Protein AF-A0A0B1S7H7-F1 (afdb_monomer_lite)

Structure (mmCIF, N/CA/C/O backbone):
data_AF-A0A0B1S7H7-F1
#
_entry.id   AF-A0A0B1S7H7-F1
#
loop_
_atom_site.group_PDB
_atom_site.id
_atom_site.type_symbol
_atom_site.label_atom_id
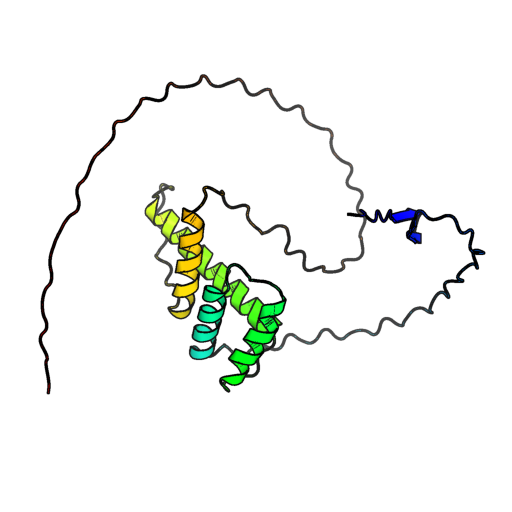_atom_site.label_alt_id
_atom_site.label_comp_id
_atom_site.label_asym_id
_atom_site.label_entity_id
_atom_site.label_seq_id
_atom_site.pdbx_PDB_ins_code
_atom_site.Cartn_x
_atom_site.Cartn_y
_atom_site.Cartn_z
_atom_site.occupancy
_atom_site.B_iso_or_equiv
_atom_site.auth_seq_id
_atom_site.auth_comp_id
_atom_site.auth_asym_id
_atom_site.auth_atom_id
_atom_site.pdbx_PDB_model_num
ATOM 1 N N . MET A 1 1 ? -31.124 20.652 -15.172 1.00 44.81 1 MET A N 1
ATOM 2 C CA . MET A 1 1 ? -29.725 20.680 -14.704 1.00 44.81 1 MET A CA 1
ATOM 3 C C . MET A 1 1 ? -29.430 22.151 -14.511 1.00 44.81 1 MET A C 1
ATOM 5 O O . MET A 1 1 ? -29.413 22.856 -15.506 1.00 44.81 1 MET A O 1
ATOM 9 N N . ILE A 1 2 ? -29.447 22.630 -13.267 1.00 42.78 2 ILE A N 1
ATOM 10 C CA . ILE A 1 2 ? -29.225 24.045 -12.944 1.00 42.78 2 ILE A CA 1
ATOM 11 C C . ILE A 1 2 ? -27.808 24.104 -12.387 1.00 42.78 2 ILE A C 1
ATOM 13 O O . ILE A 1 2 ? -27.539 23.504 -11.345 1.00 42.78 2 ILE A O 1
ATOM 17 N N . ASP A 1 3 ? -26.904 24.736 -13.127 1.00 42.75 3 ASP A N 1
ATOM 18 C CA . ASP A 1 3 ? -25.524 24.944 -12.706 1.00 42.75 3 ASP A CA 1
ATOM 19 C C . ASP A 1 3 ? -25.495 26.137 -11.745 1.00 42.75 3 ASP A C 1
ATOM 21 O O . ASP A 1 3 ? -25.565 27.291 -12.161 1.00 42.75 3 ASP A O 1
ATOM 25 N N . HIS A 1 4 ? -25.438 25.863 -10.440 1.00 53.41 4 HIS A N 1
ATOM 26 C CA . HIS A 1 4 ? -25.233 26.906 -9.437 1.00 53.41 4 HIS A CA 1
ATOM 27 C C . HIS A 1 4 ? -23.795 27.421 -9.522 1.00 53.41 4 HIS A C 1
ATOM 29 O O . HIS A 1 4 ? -22.839 26.693 -9.240 1.00 53.41 4 HIS A O 1
ATOM 35 N N . PHE A 1 5 ? -23.651 28.689 -9.903 1.00 50.97 5 PHE A N 1
ATOM 36 C CA . PHE A 1 5 ? -22.365 29.355 -10.056 1.00 50.97 5 PHE A CA 1
ATOM 37 C C . PHE A 1 5 ? -22.085 30.228 -8.828 1.00 50.97 5 PHE A C 1
ATOM 39 O O . PHE A 1 5 ? -22.726 31.254 -8.616 1.00 50.97 5 PHE A O 1
ATOM 46 N N . SER A 1 6 ? -21.128 29.812 -8.000 1.00 52.00 6 SER A N 1
ATOM 47 C CA . SER A 1 6 ? -20.687 30.578 -6.830 1.00 52.00 6 SER A CA 1
ATOM 48 C C . SER A 1 6 ? -19.399 31.325 -7.165 1.00 52.00 6 SER A C 1
ATOM 50 O O . SER A 1 6 ? -18.363 30.698 -7.386 1.00 52.00 6 SER A O 1
ATOM 52 N N . GLU A 1 7 ? -19.442 32.659 -7.182 1.00 56.59 7 GLU A N 1
ATOM 53 C CA . GLU A 1 7 ? -18.265 33.501 -7.420 1.00 56.59 7 GLU A CA 1
ATOM 54 C C . GLU A 1 7 ? -17.742 34.067 -6.090 1.00 56.59 7 GLU A C 1
ATOM 56 O O . GLU A 1 7 ? -18.459 34.725 -5.331 1.00 56.59 7 GLU A O 1
ATOM 61 N N . PHE A 1 8 ? -16.466 33.815 -5.796 1.00 53.50 8 PHE A N 1
ATOM 62 C CA . PHE A 1 8 ? -15.787 34.364 -4.625 1.00 53.50 8 PHE A CA 1
ATOM 63 C C . PHE A 1 8 ? -14.971 35.579 -5.045 1.00 53.50 8 PHE A C 1
ATOM 65 O O . PHE A 1 8 ? -14.084 35.469 -5.893 1.00 53.50 8 PHE A O 1
ATOM 72 N N . ARG A 1 9 ? -15.221 36.735 -4.424 1.00 59.53 9 ARG A N 1
ATOM 73 C CA . ARG A 1 9 ? -14.382 37.924 -4.619 1.00 59.53 9 ARG A CA 1
ATOM 74 C C . ARG A 1 9 ? -13.674 38.285 -3.324 1.00 59.53 9 ARG A C 1
ATOM 76 O O . ARG A 1 9 ? -14.297 38.444 -2.273 1.00 59.53 9 ARG A O 1
ATOM 83 N N . VAL A 1 10 ? -12.355 38.421 -3.416 1.00 49.44 10 VAL A N 1
ATOM 84 C CA . VAL A 1 10 ? -11.487 38.784 -2.294 1.00 49.44 10 VAL A CA 1
ATOM 85 C C . VAL A 1 10 ? -11.112 40.257 -2.417 1.00 49.44 10 VAL A C 1
ATOM 87 O O . VAL A 1 10 ? -10.529 40.672 -3.416 1.00 49.44 10 VAL A O 1
ATOM 90 N N . PHE A 1 11 ? -11.442 41.049 -1.396 1.00 49.94 11 PHE A N 1
ATOM 91 C CA . PHE A 1 11 ? -11.030 42.448 -1.268 1.00 49.94 11 PHE A CA 1
ATOM 92 C C . PHE A 1 11 ? -10.181 42.607 -0.003 1.00 49.94 11 PHE A C 1
ATOM 94 O O . PHE A 1 11 ? -10.690 42.678 1.121 1.00 49.94 11 PHE A O 1
ATOM 101 N N . GLY A 1 12 ? -8.859 42.651 -0.182 1.00 74.56 12 GLY A N 1
ATOM 102 C CA . GLY A 1 12 ? -7.909 42.689 0.931 1.00 74.56 12 GLY A CA 1
ATOM 103 C C . GLY A 1 12 ? -8.044 41.452 1.828 1.00 74.56 12 GLY A C 1
ATOM 104 O O . GLY A 1 12 ? -8.063 40.332 1.336 1.00 74.56 12 GLY A O 1
ATOM 105 N N . ARG A 1 13 ? -8.176 41.644 3.148 1.00 54.53 13 ARG A N 1
ATOM 106 C CA . ARG A 1 13 ? -8.384 40.550 4.124 1.00 54.53 13 ARG A CA 1
ATOM 107 C C . ARG A 1 13 ? -9.831 40.046 4.217 1.00 54.53 13 ARG A C 1
ATOM 109 O O . ARG A 1 13 ? -10.134 39.237 5.088 1.00 54.53 13 ARG A O 1
ATOM 116 N N . THR A 1 14 ? -10.731 40.534 3.367 1.00 40.56 14 THR A N 1
ATOM 117 C CA . THR A 1 14 ? -12.157 40.193 3.434 1.00 40.56 14 THR A CA 1
ATOM 118 C C . THR A 1 14 ? -12.541 39.364 2.216 1.00 40.56 14 THR A C 1
ATOM 120 O O . THR A 1 14 ? -12.366 39.809 1.082 1.00 40.56 14 THR A O 1
ATOM 123 N N . VAL A 1 15 ? -13.083 38.169 2.449 1.00 55.31 15 VAL A N 1
ATOM 124 C CA . VAL A 1 15 ? -13.686 37.336 1.401 1.00 55.31 15 VAL A CA 1
ATOM 125 C C . VAL A 1 15 ? -15.192 37.561 1.435 1.00 55.31 15 VAL A C 1
ATOM 127 O O . VAL A 1 15 ? -15.833 37.330 2.460 1.00 55.31 15 VAL A O 1
ATOM 130 N N . LEU A 1 16 ? -15.751 38.031 0.324 1.00 52.81 16 LEU A N 1
ATOM 131 C CA . LEU A 1 16 ? -17.192 38.166 0.136 1.00 52.81 16 LEU A CA 1
ATOM 132 C C . LEU A 1 16 ? -17.680 36.991 -0.712 1.00 52.81 16 LEU A C 1
ATOM 134 O O . LEU A 1 16 ? -17.319 36.866 -1.882 1.00 52.81 16 LEU A O 1
ATOM 138 N N . LEU A 1 17 ? -18.504 36.136 -0.104 1.00 53.41 17 LEU A N 1
ATOM 139 C CA . LEU A 1 17 ? -19.293 35.145 -0.826 1.00 53.41 17 LEU A CA 1
ATOM 140 C C . LEU A 1 17 ? -20.516 35.861 -1.400 1.00 53.41 17 LEU A C 1
ATOM 142 O O . LEU A 1 17 ? -21.370 36.329 -0.643 1.00 53.41 17 LEU A O 1
ATOM 146 N N . VAL A 1 18 ? -20.594 35.961 -2.724 1.00 56.19 18 VAL A N 1
ATOM 147 C CA . VAL A 1 18 ? -21.782 36.476 -3.402 1.00 56.19 18 VAL A CA 1
ATOM 148 C C . VAL A 1 18 ? -22.526 35.272 -3.959 1.00 56.19 18 VAL A C 1
ATOM 150 O O . VAL A 1 18 ? -22.139 34.710 -4.977 1.00 56.19 18 VAL A O 1
ATOM 153 N N . VAL A 1 19 ? -23.569 34.848 -3.249 1.00 54.91 19 VAL A N 1
ATOM 154 C CA . VAL A 1 19 ? -24.528 33.874 -3.778 1.00 54.91 19 VAL A CA 1
ATOM 155 C C . VAL A 1 19 ? -25.516 34.664 -4.624 1.00 54.91 19 VAL A C 1
ATOM 157 O O . VAL A 1 19 ? -26.197 35.555 -4.111 1.00 54.91 19 VAL A O 1
ATOM 160 N N . ILE A 1 20 ? -25.511 34.406 -5.928 1.00 53.69 20 ILE A N 1
ATOM 161 C CA . ILE A 1 20 ? -26.460 34.990 -6.873 1.00 53.69 20 ILE A CA 1
ATOM 162 C C . ILE A 1 20 ? -27.529 33.925 -7.090 1.00 53.69 20 ILE A C 1
ATOM 164 O O . ILE A 1 20 ? -27.346 33.021 -7.899 1.00 53.69 20 ILE A O 1
ATOM 168 N N . ASP A 1 21 ? -28.607 34.004 -6.316 1.00 48.91 21 ASP A N 1
ATOM 169 C CA . ASP A 1 21 ? -29.818 33.243 -6.604 1.00 48.91 21 ASP A CA 1
ATOM 170 C C . ASP A 1 21 ? -30.678 34.074 -7.564 1.00 48.91 21 ASP A C 1
ATOM 172 O O . ASP A 1 21 ? -30.951 35.250 -7.324 1.00 48.91 21 ASP A O 1
ATOM 176 N N . GLU A 1 22 ? -31.030 33.469 -8.695 1.00 61.16 22 GLU A N 1
ATOM 177 C CA . GLU A 1 22 ? -31.640 34.114 -9.863 1.00 61.16 22 GLU A CA 1
ATOM 178 C C . GLU A 1 22 ? -33.165 34.294 -9.730 1.00 61.16 22 GLU A C 1
ATOM 180 O O . GLU A 1 22 ? -33.882 34.218 -10.721 1.00 61.16 22 GLU A O 1
ATOM 185 N N . GLU A 1 23 ? -33.683 34.544 -8.523 1.00 61.28 23 GLU A N 1
ATOM 186 C CA . GLU A 1 23 ? -35.078 34.968 -8.347 1.00 61.28 23 GLU A CA 1
ATOM 187 C C . GLU A 1 23 ? -35.171 36.226 -7.473 1.00 61.28 23 GLU A C 1
ATOM 189 O O . GLU A 1 23 ? -34.764 36.263 -6.310 1.00 61.28 23 GLU A O 1
ATOM 194 N N . ASP A 1 24 ? -35.683 37.283 -8.108 1.00 53.22 24 ASP A N 1
ATOM 195 C CA . ASP A 1 24 ? -35.869 38.638 -7.601 1.00 53.22 24 ASP A CA 1
ATOM 196 C C . ASP A 1 24 ? -36.744 38.681 -6.337 1.00 53.22 24 ASP A C 1
ATOM 198 O O . ASP A 1 24 ? -37.964 38.836 -6.399 1.00 53.22 24 ASP A O 1
ATOM 202 N N . GLU A 1 25 ? -36.114 38.670 -5.165 1.00 60.94 25 GLU A N 1
ATOM 203 C CA . GLU A 1 25 ? -36.715 39.236 -3.962 1.00 60.94 25 GLU A CA 1
ATOM 204 C C . GLU A 1 25 ? -35.657 40.038 -3.195 1.00 60.94 25 GLU A C 1
ATOM 206 O O . GLU A 1 25 ? -34.710 39.503 -2.614 1.00 60.94 25 GLU A O 1
ATOM 211 N N . ILE A 1 26 ? -35.791 41.369 -3.231 1.00 56.88 26 ILE A N 1
ATOM 212 C CA . ILE A 1 26 ? -34.923 42.314 -2.518 1.00 56.88 26 ILE A CA 1
ATOM 213 C C . ILE A 1 26 ? -35.229 42.193 -1.019 1.00 56.88 26 ILE A C 1
ATOM 215 O O . ILE A 1 26 ? -35.955 42.994 -0.432 1.00 56.88 26 ILE A O 1
ATOM 219 N N . LEU A 1 27 ? -34.680 41.154 -0.395 1.00 52.56 27 LEU A N 1
ATOM 220 C CA . LEU A 1 27 ? -34.695 40.963 1.045 1.00 52.56 27 LEU A CA 1
ATOM 221 C C . LEU A 1 27 ? -33.755 41.989 1.684 1.00 52.56 27 LEU A C 1
ATOM 223 O O . LEU A 1 27 ? -32.552 42.035 1.413 1.00 52.56 27 LEU A O 1
ATOM 227 N N . GLU A 1 28 ? -34.352 42.835 2.521 1.00 62.44 28 GLU A N 1
ATOM 228 C CA . GLU A 1 28 ? -33.727 43.851 3.363 1.00 62.44 28 GLU A CA 1
ATOM 229 C C . GLU A 1 28 ? -32.388 43.346 3.938 1.00 62.44 28 GLU A C 1
ATOM 231 O O . GLU A 1 28 ? -32.335 42.519 4.854 1.00 62.44 28 GLU A O 1
ATOM 236 N N . ARG A 1 29 ? -31.275 43.826 3.368 1.00 55.91 29 ARG A N 1
ATOM 237 C CA . ARG A 1 29 ? -29.922 43.429 3.771 1.00 55.91 29 ARG A CA 1
ATOM 238 C C . ARG A 1 29 ? -29.619 43.984 5.158 1.00 55.91 29 ARG A C 1
ATOM 240 O O . ARG A 1 29 ? -29.131 45.104 5.301 1.00 55.91 29 ARG A O 1
ATOM 247 N N . LYS A 1 30 ? -29.879 43.187 6.194 1.00 59.34 30 LYS A N 1
ATOM 248 C CA . LYS A 1 30 ? -29.387 43.469 7.545 1.00 59.34 30 LYS A CA 1
ATOM 249 C C . LYS A 1 30 ? -27.867 43.279 7.551 1.00 59.34 30 LYS A C 1
ATOM 251 O O . LYS A 1 30 ? -27.405 42.185 7.227 1.00 59.34 30 LYS A O 1
ATOM 256 N N . PRO A 1 31 ? -27.074 44.306 7.905 1.00 54.53 31 PRO A N 1
ATOM 257 C CA . PRO A 1 31 ? -25.634 44.151 8.030 1.00 54.53 31 PRO A CA 1
ATOM 258 C C . PRO A 1 31 ? -25.347 43.130 9.135 1.00 54.53 31 PRO A C 1
ATOM 260 O O . PRO A 1 31 ? -25.599 43.378 10.316 1.00 54.53 31 PRO A O 1
ATOM 263 N N . VAL A 1 32 ? -24.837 41.962 8.746 1.00 59.81 32 VAL A N 1
ATOM 264 C CA . VAL A 1 32 ? -24.309 40.975 9.687 1.00 59.81 32 VAL A CA 1
ATOM 265 C C . VAL A 1 32 ? -23.017 41.562 10.243 1.00 59.81 32 VAL A C 1
ATOM 267 O O . VAL A 1 32 ? -21.967 41.532 9.606 1.00 59.81 32 VAL A O 1
ATOM 270 N N . LEU A 1 33 ? -23.114 42.158 11.431 1.00 55.34 33 LEU A N 1
ATOM 271 C CA . LEU A 1 33 ? -21.967 42.539 12.245 1.00 55.34 33 LEU A CA 1
ATOM 272 C C . LEU A 1 33 ? -21.226 41.253 12.617 1.00 55.34 33 LEU A C 1
ATOM 274 O O . LEU A 1 33 ? -21.578 40.566 13.577 1.00 55.34 33 LEU A O 1
ATOM 278 N N . ILE A 1 34 ? -20.209 40.918 11.824 1.00 56.84 34 ILE A N 1
ATOM 279 C CA . ILE A 1 34 ? -19.237 39.882 12.153 1.00 56.84 34 ILE A CA 1
ATOM 280 C C . ILE A 1 34 ? -18.525 40.373 13.413 1.00 56.84 34 ILE A C 1
ATOM 282 O O . ILE A 1 34 ? -17.626 41.214 13.362 1.00 56.84 34 ILE A O 1
ATOM 286 N N . ARG A 1 35 ? -18.994 39.898 14.572 1.00 54.25 35 ARG A N 1
ATOM 287 C CA . ARG A 1 35 ? -18.301 40.049 15.849 1.00 54.25 35 ARG A CA 1
ATOM 288 C C . ARG A 1 35 ? -16.902 39.489 15.636 1.00 54.25 35 ARG A C 1
ATOM 290 O O . ARG A 1 35 ? -16.750 38.285 15.458 1.00 54.25 35 ARG A O 1
ATOM 297 N N . GLN A 1 36 ? -15.907 40.370 15.642 1.00 55.53 36 GLN A N 1
ATOM 298 C CA . GLN A 1 36 ? -14.508 39.987 15.745 1.00 55.53 36 GLN A CA 1
ATOM 299 C C . GLN A 1 36 ? -14.374 39.213 17.058 1.00 55.53 36 GLN A C 1
ATOM 301 O O . GLN A 1 36 ? -14.369 39.793 18.144 1.00 55.53 36 GLN A O 1
ATOM 306 N N . SER A 1 37 ? -14.404 37.885 16.961 1.00 54.69 37 SER A N 1
ATOM 307 C CA . SER A 1 37 ? -14.111 36.999 18.075 1.00 54.69 37 SER A CA 1
ATOM 308 C C . SER A 1 37 ? -12.723 37.361 18.581 1.00 54.69 37 SER A C 1
ATOM 310 O O . SER A 1 37 ? -11.784 37.460 17.790 1.00 54.69 37 SER A O 1
ATOM 312 N N . ALA A 1 38 ? -12.634 37.616 19.887 1.00 60.19 38 ALA A N 1
ATOM 313 C CA . ALA A 1 38 ? -11.396 37.910 20.590 1.00 60.19 38 ALA A CA 1
ATOM 314 C C . ALA A 1 38 ? -10.283 36.933 20.167 1.00 60.19 38 ALA A C 1
ATOM 316 O O . ALA A 1 38 ? -10.599 35.779 19.860 1.00 60.19 38 ALA A O 1
ATOM 317 N N . PRO A 1 39 ? -9.010 37.371 20.156 1.00 57.81 39 PRO A N 1
ATOM 318 C CA . PRO A 1 39 ? -7.882 36.509 19.833 1.00 57.81 39 PRO A CA 1
ATOM 319 C C . PRO A 1 39 ? -7.945 35.281 20.736 1.00 57.81 39 PRO A C 1
ATOM 321 O O . PRO A 1 39 ? -7.736 35.365 21.947 1.00 57.81 39 PRO A O 1
ATOM 324 N N . VAL A 1 40 ? -8.324 34.151 20.139 1.00 58.41 40 VAL A N 1
ATOM 325 C CA . VAL A 1 40 ? -8.306 32.850 20.792 1.00 58.41 40 VAL A CA 1
ATOM 326 C C . VAL A 1 40 ? -6.849 32.656 21.162 1.00 58.41 40 VAL A C 1
ATOM 328 O O . VAL A 1 40 ? -5.999 32.595 20.275 1.00 58.41 40 VAL A O 1
ATOM 331 N N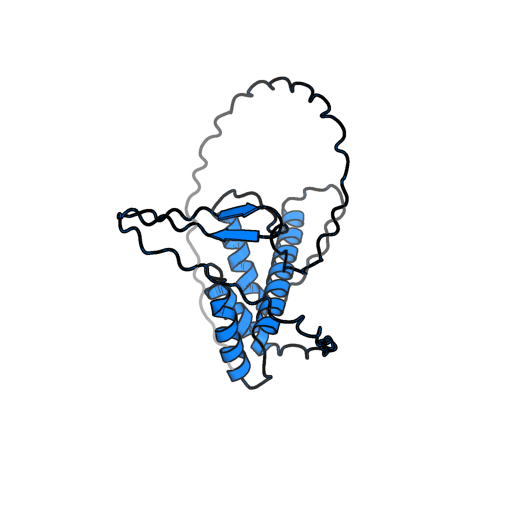 . HIS A 1 41 ? -6.555 32.700 22.463 1.00 52.66 41 HIS A N 1
ATOM 332 C CA . HIS A 1 41 ? -5.230 32.416 22.987 1.00 52.66 41 HIS A CA 1
ATOM 333 C C . HIS A 1 41 ? -4.711 31.192 22.246 1.00 52.66 41 HIS A C 1
ATOM 335 O O . HIS A 1 41 ? -5.387 30.164 22.242 1.00 52.66 41 HIS A O 1
ATOM 341 N N . ALA A 1 42 ? -3.573 31.349 21.568 1.00 58.50 42 ALA A N 1
ATOM 342 C CA . ALA A 1 42 ? -2.858 30.261 20.934 1.00 58.50 42 ALA A CA 1
ATOM 343 C C . ALA A 1 42 ? -2.529 29.254 22.036 1.00 58.50 42 ALA A C 1
ATOM 345 O O . ALA A 1 42 ? -1.536 29.377 22.751 1.00 58.50 42 ALA A O 1
ATOM 346 N N . GLU A 1 43 ? -3.453 28.325 22.254 1.00 60.66 43 GLU A N 1
ATOM 347 C CA . GLU A 1 43 ? -3.279 27.184 23.119 1.00 60.66 43 GLU A CA 1
ATOM 348 C C . GLU A 1 43 ? -2.124 26.426 22.483 1.00 60.66 43 GLU A C 1
ATOM 350 O O . GLU A 1 43 ? -2.271 25.853 21.402 1.00 60.66 43 GLU A O 1
ATOM 355 N N . CYS A 1 44 ? -0.941 26.558 23.089 1.00 46.88 44 CYS A N 1
ATOM 356 C CA . CYS A 1 44 ? 0.260 25.833 22.717 1.00 46.88 44 CYS A CA 1
ATOM 357 C C . CYS A 1 44 ? -0.082 24.344 22.749 1.00 46.88 44 CYS A C 1
ATOM 359 O O . CYS A 1 44 ? 0.038 23.693 23.786 1.00 46.88 44 CYS A O 1
ATOM 361 N N . ARG A 1 45 ? -0.566 23.814 21.622 1.00 55.91 45 ARG A N 1
ATOM 362 C CA . ARG A 1 45 ? -0.757 22.389 21.407 1.00 55.91 45 ARG A CA 1
ATOM 363 C C . ARG A 1 45 ? 0.628 21.784 21.499 1.00 55.91 45 ARG A C 1
ATOM 365 O O . ARG A 1 45 ? 1.409 21.876 20.557 1.00 55.91 45 ARG A O 1
ATOM 372 N N . GLU A 1 46 ? 0.941 21.219 22.659 1.00 66.31 46 GLU A N 1
ATOM 373 C CA . GLU A 1 46 ? 2.116 20.379 22.812 1.00 66.31 46 GLU A CA 1
ATOM 374 C C . GLU A 1 46 ? 2.065 19.323 21.712 1.00 66.31 46 GLU A C 1
ATOM 376 O O . GLU A 1 46 ? 1.153 18.491 21.678 1.00 66.31 46 GLU A O 1
ATOM 381 N N . GLU A 1 47 ? 3.014 19.386 20.776 1.00 68.56 47 GLU A N 1
ATOM 382 C CA . GLU A 1 47 ? 3.079 18.396 19.716 1.00 68.56 47 GLU A CA 1
ATOM 383 C C . GLU A 1 47 ? 3.272 17.020 20.362 1.00 68.56 47 GLU A C 1
ATOM 385 O O . GLU A 1 47 ? 4.262 16.801 21.077 1.00 68.56 47 GLU A O 1
ATOM 390 N N . PRO A 1 48 ? 2.332 16.078 20.164 1.00 70.50 48 PRO A N 1
ATOM 391 C CA . PRO A 1 48 ? 2.403 14.788 20.816 1.00 70.50 48 PRO A CA 1
ATOM 392 C C . PRO A 1 48 ? 3.684 14.096 20.359 1.00 70.50 48 PRO A C 1
ATOM 394 O O . PRO A 1 48 ? 3.826 13.714 19.195 1.00 70.50 48 PRO A O 1
ATOM 397 N N . LYS A 1 49 ? 4.630 13.936 21.295 1.00 78.44 49 LYS A N 1
ATOM 398 C CA . LYS A 1 49 ? 5.896 13.228 21.072 1.00 78.44 49 LYS A CA 1
ATOM 399 C C . LYS A 1 49 ? 5.597 11.925 20.336 1.00 78.44 49 LYS A C 1
ATOM 401 O O . LYS A 1 49 ? 4.872 11.072 20.857 1.00 78.44 49 LYS A O 1
ATOM 406 N N . ARG A 1 50 ? 6.137 11.789 19.118 1.00 69.62 50 ARG A N 1
ATOM 407 C CA . ARG A 1 50 ? 5.875 10.655 18.220 1.00 69.62 50 ARG A CA 1
ATOM 408 C C . ARG A 1 50 ? 6.235 9.351 18.932 1.00 69.62 50 ARG A C 1
ATOM 410 O O . ARG A 1 50 ? 7.408 9.008 19.079 1.00 69.62 50 ARG A O 1
ATOM 417 N N . LYS A 1 51 ? 5.220 8.628 19.412 1.00 77.56 51 LYS A N 1
ATOM 418 C CA . LYS A 1 51 ? 5.406 7.325 20.056 1.00 77.56 51 LYS A CA 1
ATOM 419 C C . LYS A 1 51 ? 5.925 6.348 19.004 1.00 77.56 51 LYS A C 1
ATOM 421 O O . LYS A 1 51 ? 5.331 6.227 17.933 1.00 77.56 51 LYS A O 1
ATOM 426 N N . LYS A 1 52 ? 7.025 5.649 19.307 1.00 80.62 52 LYS A N 1
ATOM 427 C CA . LYS A 1 52 ? 7.518 4.550 18.467 1.00 80.62 52 LYS A CA 1
ATOM 428 C C . LYS A 1 52 ? 6.391 3.529 18.323 1.00 80.62 52 LYS A C 1
ATOM 430 O O . LYS A 1 52 ? 5.936 2.966 19.316 1.00 80.62 52 LYS A O 1
ATOM 435 N N . THR A 1 53 ? 5.904 3.338 17.103 1.00 75.88 53 THR A N 1
ATOM 436 C CA . THR A 1 53 ? 4.854 2.364 16.826 1.00 75.88 53 THR A CA 1
ATOM 437 C C . THR A 1 53 ? 5.452 0.962 16.849 1.00 75.88 53 THR A C 1
ATOM 439 O O . THR A 1 53 ? 6.535 0.724 16.317 1.00 75.88 53 THR A O 1
ATOM 442 N N . SER A 1 54 ? 4.760 0.029 17.505 1.00 85.88 54 SER A N 1
ATOM 443 C CA . SER A 1 54 ? 5.146 -1.383 17.480 1.00 85.88 54 SER A CA 1
ATOM 444 C C . SER A 1 54 ? 5.038 -1.929 16.055 1.00 85.88 54 SER A C 1
ATOM 446 O O . SER A 1 54 ? 4.092 -1.585 15.332 1.00 85.88 54 SER A O 1
ATOM 448 N N . ASN A 1 55 ? 5.977 -2.798 15.672 1.00 93.00 55 ASN A N 1
ATOM 449 C CA . ASN A 1 55 ? 5.943 -3.506 14.394 1.00 93.00 55 ASN A CA 1
ATOM 450 C C . ASN A 1 55 ? 4.606 -4.256 14.232 1.00 93.00 55 ASN A C 1
ATOM 452 O O . ASN A 1 55 ? 4.059 -4.789 15.196 1.00 93.00 55 ASN A O 1
ATOM 456 N N . MET A 1 56 ? 4.052 -4.262 13.016 1.00 95.00 56 MET A N 1
ATOM 457 C CA . MET A 1 56 ? 2.831 -5.020 12.711 1.00 95.00 56 MET A CA 1
ATOM 458 C C . MET A 1 56 ? 3.124 -6.509 12.616 1.00 95.00 56 MET A C 1
ATOM 460 O O . MET A 1 56 ? 4.112 -6.908 11.990 1.00 95.00 56 MET A O 1
ATOM 464 N N . HIS A 1 57 ? 2.239 -7.309 13.203 1.00 96.94 57 HIS A N 1
ATOM 465 C CA . HIS A 1 57 ? 2.317 -8.757 13.162 1.00 96.94 57 HIS A CA 1
ATOM 466 C C . HIS A 1 57 ? 2.195 -9.252 11.704 1.00 96.94 57 HIS A C 1
ATOM 468 O O . HIS A 1 57 ? 1.448 -8.660 10.920 1.00 96.94 57 HIS A O 1
ATOM 474 N N . PRO A 1 58 ? 2.899 -10.326 11.296 1.00 96.88 58 PRO A N 1
ATOM 475 C CA . PRO A 1 58 ? 2.844 -10.825 9.919 1.00 96.88 58 PRO A CA 1
ATOM 476 C C . PRO A 1 58 ? 1.424 -11.118 9.414 1.00 96.88 58 PRO A C 1
ATOM 478 O O . PRO A 1 58 ? 1.092 -10.720 8.303 1.00 96.88 58 PRO A O 1
ATOM 481 N N . ALA A 1 59 ? 0.569 -11.710 10.254 1.00 97.12 59 ALA A N 1
ATOM 482 C CA . ALA A 1 59 ? -0.832 -11.977 9.911 1.00 97.12 59 ALA A CA 1
ATOM 483 C C . ALA A 1 59 ? -1.658 -10.693 9.681 1.00 97.12 59 ALA A C 1
ATOM 485 O O . ALA A 1 59 ? -2.501 -10.662 8.787 1.00 97.12 59 ALA A O 1
ATOM 486 N N . GLU A 1 60 ? -1.388 -9.615 10.437 1.00 97.44 60 GLU A N 1
ATOM 487 C CA . GLU A 1 60 ? -2.020 -8.308 10.196 1.00 97.44 60 GLU A CA 1
ATOM 488 C C . GLU A 1 60 ? -1.598 -7.756 8.827 1.00 97.44 60 GLU A C 1
ATOM 490 O O . GLU A 1 60 ? -2.432 -7.254 8.079 1.00 97.44 60 GLU A O 1
ATOM 495 N N . ASN A 1 61 ? -0.306 -7.866 8.482 1.00 97.38 61 ASN A N 1
ATOM 496 C CA . ASN A 1 61 ? 0.198 -7.399 7.188 1.00 97.38 61 ASN A CA 1
ATOM 497 C C . ASN A 1 61 ? -0.442 -8.179 6.033 1.00 97.38 61 ASN A C 1
ATOM 499 O O . ASN A 1 61 ? -0.873 -7.575 5.056 1.00 97.38 61 ASN A O 1
ATOM 503 N N . GLU A 1 62 ? -0.524 -9.504 6.145 1.00 97.56 62 GLU A N 1
ATOM 504 C CA . GLU A 1 62 ? -1.106 -10.344 5.100 1.00 97.56 62 GLU A CA 1
ATOM 505 C C . GLU A 1 62 ? -2.578 -10.000 4.839 1.00 97.56 62 GLU A C 1
ATOM 507 O O . GLU A 1 62 ? -2.963 -9.798 3.685 1.00 97.56 62 GLU A O 1
ATOM 512 N N . LEU A 1 63 ? -3.391 -9.868 5.893 1.00 97.25 63 LEU A N 1
ATOM 513 C CA . LEU A 1 63 ? -4.789 -9.463 5.742 1.00 97.25 63 LEU A CA 1
ATOM 514 C C . LEU A 1 63 ? -4.901 -8.049 5.160 1.00 97.25 63 LEU A C 1
ATOM 516 O O . LEU A 1 63 ? -5.685 -7.832 4.235 1.00 97.25 63 LEU A O 1
ATOM 520 N N . LEU A 1 64 ? -4.101 -7.102 5.660 1.00 96.81 64 LEU A N 1
ATOM 521 C CA . LEU A 1 64 ? -4.130 -5.715 5.203 1.00 96.81 64 LEU A CA 1
ATOM 522 C C . LEU A 1 64 ? -3.884 -5.622 3.696 1.00 96.81 64 LEU A C 1
ATOM 524 O O . LEU A 1 64 ? -4.679 -5.024 2.976 1.00 96.81 64 LEU A O 1
ATOM 528 N N . PHE A 1 65 ? -2.811 -6.231 3.198 1.00 96.69 65 PHE A N 1
ATOM 529 C CA . PHE A 1 65 ? -2.461 -6.106 1.785 1.00 96.69 65 PHE A CA 1
ATOM 530 C C . PHE A 1 65 ? -3.367 -6.929 0.861 1.00 96.69 65 PHE A C 1
ATOM 532 O O . PHE A 1 65 ? -3.575 -6.517 -0.278 1.00 96.69 65 PHE A O 1
ATOM 539 N N . LYS A 1 66 ? -4.007 -8.000 1.354 1.00 96.19 66 LYS A N 1
ATOM 540 C CA . LYS A 1 66 ? -5.119 -8.660 0.645 1.00 96.19 66 LYS A CA 1
ATOM 541 C C . LYS A 1 66 ? -6.323 -7.726 0.479 1.00 96.19 66 LYS A C 1
ATOM 543 O O . LYS A 1 66 ? -6.865 -7.616 -0.618 1.00 96.19 66 LYS A O 1
ATOM 548 N N . LEU A 1 67 ? -6.725 -7.021 1.541 1.00 95.19 67 LEU A N 1
ATOM 549 C CA . LEU A 1 67 ? -7.833 -6.055 1.487 1.00 95.19 67 LEU A CA 1
ATOM 550 C C . LEU A 1 67 ? -7.536 -4.893 0.535 1.00 95.19 67 LEU A C 1
ATOM 552 O O . LEU A 1 67 ? -8.418 -4.490 -0.227 1.00 95.19 67 LEU A O 1
ATOM 556 N N . VAL A 1 68 ? -6.298 -4.390 0.565 1.00 94.50 68 VAL A N 1
ATOM 557 C CA . VAL A 1 68 ? -5.838 -3.315 -0.321 1.00 94.50 68 VAL A CA 1
ATOM 558 C C . VAL A 1 68 ? -5.834 -3.783 -1.774 1.00 94.50 68 VAL A C 1
ATOM 560 O O . VAL A 1 68 ? -6.380 -3.079 -2.612 1.00 94.50 68 VAL A O 1
ATOM 563 N N . ALA A 1 69 ? -5.293 -4.967 -2.080 1.00 94.06 69 ALA A N 1
ATOM 564 C CA . ALA A 1 69 ? -5.274 -5.500 -3.445 1.00 94.06 69 ALA A CA 1
ATOM 565 C C . ALA A 1 69 ? -6.694 -5.666 -4.016 1.00 94.06 69 ALA A C 1
ATOM 567 O O . ALA A 1 69 ? -6.970 -5.227 -5.129 1.00 94.06 69 ALA A O 1
ATOM 568 N N . ASN A 1 70 ? -7.627 -6.196 -3.218 1.00 93.06 70 ASN A N 1
ATOM 569 C CA . ASN A 1 70 ? -9.022 -6.387 -3.631 1.00 93.06 70 ASN A CA 1
ATOM 570 C C . ASN A 1 70 ? -9.776 -5.072 -3.904 1.00 93.06 70 ASN A C 1
ATOM 572 O O . ASN A 1 70 ? -10.766 -5.072 -4.631 1.00 93.06 70 ASN A O 1
ATOM 576 N N . ASN A 1 71 ? -9.346 -3.960 -3.301 1.00 92.00 71 ASN A N 1
ATOM 577 C CA . ASN A 1 71 ? -10.016 -2.658 -3.391 1.00 92.00 71 ASN A CA 1
ATOM 578 C C . ASN A 1 71 ? -9.094 -1.566 -3.945 1.00 92.00 71 ASN A C 1
ATOM 580 O O . ASN A 1 71 ? -9.329 -0.383 -3.694 1.00 92.00 71 ASN A O 1
ATOM 584 N N . PHE A 1 72 ? -8.046 -1.948 -4.677 1.00 88.38 72 PHE A N 1
ATOM 585 C CA . PHE A 1 72 ? -6.968 -1.039 -5.062 1.00 88.38 72 PHE A CA 1
ATOM 586 C C . PHE A 1 72 ? -7.481 0.152 -5.884 1.00 88.38 72 PHE A C 1
ATOM 588 O O . PHE A 1 72 ? -7.156 1.300 -5.594 1.00 88.38 72 PHE A O 1
ATOM 595 N N . THR A 1 73 ? -8.413 -0.103 -6.805 1.00 83.38 73 THR A N 1
ATOM 596 C CA . THR A 1 73 ? -9.069 0.917 -7.643 1.00 83.38 73 THR A CA 1
ATOM 597 C C . THR A 1 73 ? -9.950 1.894 -6.865 1.00 83.38 73 THR A C 1
ATOM 599 O O . THR A 1 73 ? -10.281 2.969 -7.358 1.00 83.38 73 THR A O 1
ATOM 602 N N . LYS A 1 74 ? -10.356 1.532 -5.645 1.00 81.88 74 LYS A N 1
ATOM 603 C CA . LYS A 1 74 ? -11.225 2.332 -4.776 1.00 81.88 74 LYS A CA 1
ATOM 604 C C . LYS A 1 74 ? -10.465 2.895 -3.583 1.00 81.88 74 LYS A C 1
ATOM 606 O O . LYS A 1 74 ? -11.104 3.179 -2.572 1.00 81.88 74 LYS A O 1
ATOM 611 N N . TYR A 1 75 ? -9.140 3.038 -3.665 1.00 71.94 75 TYR A N 1
ATOM 612 C CA . TYR A 1 75 ? -8.301 3.540 -2.575 1.00 71.94 75 TYR A CA 1
ATOM 613 C C . TYR A 1 75 ? -8.641 5.002 -2.213 1.00 71.94 75 TYR A C 1
ATOM 615 O O . TYR A 1 75 ? -7.948 5.948 -2.559 1.00 71.94 75 TYR A O 1
ATOM 623 N N . ASN A 1 76 ? -9.745 5.182 -1.493 1.00 66.06 76 ASN A N 1
ATOM 624 C CA . ASN A 1 76 ? -10.271 6.444 -0.992 1.00 66.06 76 ASN A CA 1
ATOM 625 C C . ASN A 1 76 ? -10.127 6.495 0.534 1.00 66.06 76 ASN A C 1
ATOM 627 O O . ASN A 1 76 ? -10.074 5.460 1.206 1.00 66.06 76 ASN A O 1
ATOM 631 N N . GLN A 1 77 ? -10.140 7.706 1.104 1.00 64.62 77 GLN A N 1
ATOM 632 C CA . GLN A 1 77 ? -10.001 7.944 2.552 1.00 64.62 77 GLN A CA 1
ATOM 633 C C . GLN A 1 77 ? -10.954 7.090 3.415 1.00 64.62 77 GLN A C 1
ATOM 635 O O . GLN A 1 77 ? -10.573 6.674 4.507 1.00 64.62 77 GLN A O 1
ATOM 640 N N . LYS A 1 78 ? -12.152 6.761 2.907 1.00 71.44 78 LYS A N 1
ATOM 641 C CA . LYS A 1 78 ? -13.191 6.005 3.630 1.00 71.44 78 LYS A CA 1
ATOM 642 C C . LYS A 1 78 ? -12.789 4.579 4.019 1.00 71.44 78 LYS A C 1
ATOM 644 O O . LYS A 1 78 ? -13.243 4.093 5.043 1.00 71.44 78 LYS A O 1
ATOM 649 N N . PHE A 1 79 ? -11.919 3.913 3.261 1.00 79.31 79 PHE A N 1
ATOM 650 C CA . PHE A 1 79 ? -11.586 2.511 3.551 1.00 79.31 79 PHE A CA 1
ATOM 651 C C . PHE A 1 79 ? -10.577 2.346 4.694 1.00 79.31 79 PHE A C 1
ATOM 653 O O . PHE A 1 79 ? -10.465 1.270 5.278 1.00 79.31 79 PHE A O 1
ATOM 660 N N . ARG A 1 80 ? -9.868 3.421 5.065 1.00 84.38 80 ARG A N 1
ATOM 661 C CA . ARG A 1 80 ? -8.821 3.382 6.098 1.00 84.38 80 ARG A CA 1
ATOM 662 C C . ARG A 1 80 ? -9.391 3.038 7.475 1.00 84.38 80 ARG A C 1
ATOM 664 O O . ARG A 1 80 ? -8.755 2.300 8.225 1.00 84.38 80 ARG A O 1
ATOM 671 N N . THR A 1 81 ? -10.587 3.534 7.795 1.00 90.88 81 THR A N 1
ATOM 672 C CA . THR A 1 81 ? -11.270 3.263 9.070 1.00 90.88 81 THR A CA 1
ATOM 673 C C . THR A 1 81 ? -11.764 1.824 9.152 1.00 90.88 81 THR A C 1
ATOM 675 O O . THR A 1 81 ? -11.534 1.154 10.158 1.00 90.88 81 THR A O 1
ATOM 678 N N . ASP A 1 82 ? -12.363 1.316 8.076 1.00 93.56 82 ASP A N 1
ATOM 679 C CA . ASP A 1 82 ? -12.920 -0.039 8.040 1.00 93.56 82 ASP A CA 1
ATOM 680 C C . ASP A 1 82 ? -11.815 -1.094 8.100 1.00 93.56 82 ASP A C 1
ATOM 682 O O . ASP A 1 82 ? -11.935 -2.099 8.803 1.00 93.56 82 ASP A O 1
ATOM 686 N N . TRP A 1 83 ? -10.699 -0.853 7.409 1.00 95.06 83 TRP A N 1
ATOM 687 C CA . TRP A 1 83 ? -9.537 -1.734 7.486 1.00 95.06 83 TRP A CA 1
ATOM 688 C C . TRP A 1 83 ? -8.892 -1.695 8.866 1.00 95.06 83 TRP A C 1
ATOM 690 O O . TRP A 1 83 ? -8.543 -2.746 9.395 1.00 95.06 83 TRP A O 1
ATOM 700 N N . ALA A 1 84 ? -8.780 -0.521 9.493 1.00 95.38 84 ALA A N 1
ATOM 701 C CA . ALA A 1 84 ? -8.275 -0.420 10.861 1.00 95.38 84 ALA A CA 1
ATOM 702 C C . ALA A 1 84 ? -9.132 -1.226 11.852 1.00 95.38 84 ALA A C 1
ATOM 704 O O . ALA A 1 84 ? -8.578 -1.931 12.702 1.00 95.38 84 ALA A O 1
ATOM 705 N N . ALA A 1 85 ? -10.461 -1.191 11.704 1.00 95.88 85 ALA A N 1
ATOM 706 C CA . ALA A 1 85 ? -11.377 -1.998 12.505 1.00 95.88 85 ALA A CA 1
ATOM 707 C C . ALA A 1 85 ? -11.177 -3.507 12.268 1.00 95.88 85 ALA A C 1
ATOM 709 O O . ALA A 1 85 ? -11.051 -4.261 13.233 1.00 95.88 85 ALA A O 1
ATOM 710 N N . GLN A 1 86 ? -11.070 -3.946 11.009 1.00 96.56 86 GLN A N 1
ATOM 711 C CA . GLN A 1 86 ? -10.838 -5.357 10.661 1.00 96.56 86 GLN A CA 1
ATOM 712 C C . GLN A 1 86 ? -9.491 -5.883 11.172 1.00 96.56 86 GLN A C 1
ATOM 714 O O . GLN A 1 86 ? -9.425 -6.985 11.712 1.00 96.56 86 GLN A O 1
ATOM 719 N N . ILE A 1 87 ? -8.419 -5.096 11.045 1.00 97.06 87 ILE A N 1
ATOM 720 C CA . ILE A 1 87 ? -7.095 -5.467 11.560 1.00 97.06 87 ILE A CA 1
ATOM 721 C C . ILE A 1 87 ? -7.107 -5.527 13.088 1.00 97.06 87 ILE A C 1
ATOM 723 O O . ILE A 1 87 ? -6.606 -6.488 13.666 1.00 97.06 87 ILE A O 1
ATOM 727 N N . THR A 1 88 ? -7.735 -4.551 13.747 1.00 96.50 88 THR A N 1
ATOM 728 C CA . THR A 1 88 ? -7.858 -4.541 15.212 1.00 96.50 88 THR A CA 1
ATOM 729 C C . THR A 1 88 ? -8.676 -5.737 15.716 1.00 96.50 88 THR A C 1
ATOM 731 O O . THR A 1 88 ? -8.348 -6.307 16.757 1.00 96.50 88 THR A O 1
ATOM 734 N N . ALA A 1 89 ? -9.687 -6.179 14.960 1.00 97.31 89 ALA A N 1
ATOM 735 C CA . ALA A 1 89 ? -10.501 -7.349 15.289 1.00 97.31 89 ALA A CA 1
ATOM 736 C C . ALA A 1 89 ? -9.716 -8.677 15.301 1.00 97.31 89 ALA A C 1
ATOM 738 O O . ALA A 1 89 ? -10.182 -9.640 15.907 1.00 97.31 89 ALA A O 1
ATOM 739 N N . LEU A 1 90 ? -8.513 -8.737 14.711 1.00 96.38 90 LEU A N 1
ATOM 740 C CA . LEU A 1 90 ? -7.627 -9.905 14.826 1.00 96.38 90 LEU A CA 1
ATOM 741 C C . LEU A 1 90 ? -7.058 -10.096 16.243 1.00 96.38 90 LEU A C 1
ATOM 743 O O . LEU A 1 90 ? -6.562 -11.174 16.559 1.00 96.38 90 LEU A O 1
ATOM 747 N N . GLY A 1 91 ? -7.097 -9.062 17.090 1.00 96.69 91 GLY A N 1
ATOM 748 C CA . GLY A 1 91 ? -6.703 -9.152 18.498 1.00 96.69 91 GLY A CA 1
ATOM 749 C C . GLY A 1 91 ? -5.200 -9.035 18.785 1.00 96.69 91 GLY A C 1
ATOM 750 O O . GLY A 1 91 ? -4.803 -9.195 19.935 1.00 96.69 91 GLY A O 1
ATOM 751 N N . PHE A 1 92 ? -4.354 -8.731 17.792 1.00 95.19 92 PHE A N 1
ATOM 752 C CA . PHE A 1 92 ? -2.913 -8.527 18.017 1.00 95.19 92 PHE A CA 1
ATOM 753 C C . PHE A 1 92 ? -2.605 -7.167 18.657 1.00 95.19 92 PHE A C 1
ATOM 755 O O . PHE A 1 92 ? -1.888 -7.083 19.653 1.00 95.19 92 PHE A O 1
ATOM 762 N N . SER A 1 93 ? -3.108 -6.083 18.062 1.00 94.38 93 SER A N 1
ATOM 763 C CA . SER A 1 93 ? -2.885 -4.714 18.528 1.00 94.38 93 SER A CA 1
ATOM 764 C C . SER A 1 93 ? -3.963 -3.781 17.977 1.00 94.38 93 SER A C 1
ATOM 766 O O . SER A 1 93 ? -4.461 -3.991 16.874 1.00 94.38 93 SER A O 1
ATOM 768 N N . SER A 1 94 ? -4.316 -2.732 18.723 1.00 95.00 94 SER A N 1
ATOM 769 C CA . SER A 1 94 ? -5.196 -1.684 18.209 1.00 95.00 94 SER A CA 1
ATOM 770 C C . SER A 1 94 ? -4.432 -0.775 17.251 1.00 95.00 94 SER A C 1
ATOM 772 O O . SER A 1 94 ? -3.353 -0.264 17.570 1.00 95.00 94 SER A O 1
ATOM 774 N N . ARG A 1 95 ? -4.988 -0.577 16.054 1.00 94.81 95 ARG A N 1
ATOM 775 C CA . ARG A 1 95 ? -4.376 0.245 15.006 1.00 94.81 95 ARG A CA 1
ATOM 776 C C . ARG A 1 95 ? -5.300 1.389 14.626 1.00 94.81 95 ARG A C 1
ATOM 778 O O . ARG A 1 95 ? -6.501 1.196 14.470 1.00 94.81 95 ARG A O 1
ATOM 785 N N . ASN A 1 96 ? -4.727 2.579 14.466 1.00 93.94 96 ASN A N 1
ATOM 786 C CA . ASN A 1 96 ? -5.458 3.739 13.956 1.00 93.94 96 ASN A CA 1
ATOM 787 C C . ASN A 1 96 ? -5.450 3.757 12.415 1.00 93.94 96 ASN A C 1
ATOM 789 O O . ASN A 1 96 ? -4.513 3.249 11.794 1.00 93.94 96 ASN A O 1
ATOM 793 N N . ALA A 1 97 ? -6.444 4.403 11.806 1.00 93.44 97 ALA A N 1
ATOM 794 C CA . ALA A 1 97 ? -6.549 4.601 10.361 1.00 93.44 97 ALA A CA 1
ATOM 795 C C . ALA A 1 97 ? -5.272 5.223 9.765 1.00 93.44 97 ALA A C 1
ATOM 797 O O . ALA A 1 97 ? -4.799 4.751 8.734 1.00 93.44 97 ALA A O 1
ATOM 798 N N . ASP A 1 98 ? -4.653 6.187 10.456 1.00 91.12 98 ASP A N 1
ATOM 799 C CA . ASP A 1 98 ? -3.412 6.835 10.001 1.00 91.12 98 ASP A CA 1
ATOM 800 C C . ASP A 1 98 ? -2.222 5.868 9.956 1.00 91.12 98 ASP A C 1
ATOM 802 O O . ASP A 1 98 ? -1.391 5.904 9.048 1.00 91.12 98 ASP A O 1
ATOM 806 N N . GLN A 1 99 ? -2.146 4.956 10.933 1.00 93.06 99 GLN A N 1
ATOM 807 C CA . GLN A 1 99 ? -1.103 3.930 10.968 1.00 93.06 99 GLN A CA 1
ATOM 808 C C . GLN A 1 99 ? -1.287 2.940 9.819 1.00 93.06 99 GLN A C 1
ATOM 810 O O . GLN A 1 99 ? -0.302 2.536 9.200 1.00 93.06 99 GLN A O 1
ATOM 815 N N . ILE A 1 100 ? -2.539 2.576 9.529 1.00 94.62 100 ILE A N 1
ATOM 816 C CA . ILE A 1 100 ? -2.882 1.724 8.393 1.00 94.62 100 ILE A CA 1
ATOM 817 C C . ILE A 1 100 ? -2.534 2.429 7.081 1.00 94.62 100 ILE A C 1
ATOM 819 O O . ILE A 1 100 ? -1.828 1.841 6.266 1.00 94.62 100 ILE A O 1
ATOM 823 N N . SER A 1 101 ? -2.928 3.690 6.883 1.00 92.38 101 SER A N 1
ATOM 824 C CA . SER A 1 101 ? -2.614 4.409 5.643 1.00 92.38 101 SER A CA 1
ATOM 825 C C . SER A 1 101 ? -1.119 4.584 5.431 1.00 92.38 101 SER A C 1
ATOM 827 O O . SER A 1 101 ? -0.635 4.351 4.327 1.00 92.38 101 SER A O 1
ATOM 829 N N . GLU A 1 102 ? -0.368 4.921 6.480 1.00 92.75 102 GLU A N 1
ATOM 830 C CA . GLU A 1 102 ? 1.084 5.068 6.374 1.00 92.75 102 GLU A CA 1
ATOM 831 C C . GLU A 1 102 ? 1.763 3.723 6.078 1.00 92.75 102 GLU A C 1
ATOM 833 O O . GLU A 1 102 ? 2.716 3.649 5.296 1.00 92.75 102 GLU A O 1
ATOM 838 N N . LYS A 1 103 ? 1.251 2.628 6.654 1.00 94.75 103 LYS A N 1
ATOM 839 C CA . LYS A 1 103 ? 1.737 1.277 6.360 1.00 94.75 103 LYS A CA 1
ATOM 840 C C . LYS A 1 103 ? 1.460 0.876 4.913 1.00 94.75 103 LYS A C 1
ATOM 842 O O . LYS A 1 103 ? 2.353 0.322 4.270 1.00 94.75 103 LYS A O 1
ATOM 847 N N . VAL A 1 104 ? 0.257 1.152 4.411 1.00 94.44 104 VAL A N 1
ATOM 848 C CA . VAL A 1 104 ? -0.126 0.855 3.026 1.00 94.44 104 VAL A CA 1
ATOM 849 C C . VAL A 1 104 ? 0.709 1.680 2.053 1.00 94.44 104 VAL A C 1
ATOM 851 O O . VAL A 1 104 ? 1.293 1.098 1.142 1.00 94.44 104 VAL A O 1
ATOM 854 N N . ARG A 1 105 ? 0.866 2.988 2.298 1.00 93.88 105 ARG A N 1
ATOM 855 C CA . ARG A 1 105 ? 1.709 3.886 1.491 1.00 93.88 105 ARG A CA 1
ATOM 856 C C . ARG A 1 105 ? 3.128 3.330 1.336 1.00 93.88 105 ARG A C 1
ATOM 858 O O . ARG A 1 105 ? 3.578 3.111 0.215 1.00 93.88 105 ARG A O 1
ATOM 865 N N . LYS A 1 106 ? 3.786 2.983 2.451 1.00 95.25 106 LYS A N 1
ATOM 866 C CA . LYS A 1 106 ? 5.130 2.370 2.437 1.00 95.25 106 LYS A CA 1
ATOM 867 C C . LYS A 1 106 ? 5.170 1.009 1.743 1.00 95.25 106 LYS A C 1
ATOM 869 O O . LYS A 1 106 ? 6.168 0.668 1.114 1.00 95.25 106 LYS A O 1
ATOM 874 N N . GLY A 1 107 ? 4.117 0.204 1.885 1.00 95.38 107 GLY A N 1
ATOM 875 C CA . GLY A 1 107 ? 4.011 -1.094 1.217 1.00 95.38 107 GLY A CA 1
ATOM 876 C C . GLY A 1 107 ? 3.935 -0.961 -0.304 1.00 95.38 107 GLY A C 1
ATOM 877 O O . GLY A 1 107 ? 4.671 -1.651 -1.007 1.00 95.38 107 GLY A O 1
ATOM 878 N N . ILE A 1 108 ? 3.104 -0.038 -0.796 1.00 94.56 108 ILE A N 1
ATOM 879 C CA . ILE A 1 108 ? 2.961 0.270 -2.226 1.00 94.56 108 ILE A CA 1
ATOM 880 C C . ILE A 1 108 ? 4.270 0.836 -2.782 1.00 94.56 108 ILE A C 1
ATOM 882 O O . ILE A 1 108 ? 4.741 0.366 -3.813 1.00 94.56 108 ILE A O 1
ATOM 886 N N . GLU A 1 109 ? 4.893 1.788 -2.085 1.00 94.81 109 GLU A N 1
ATOM 887 C CA . GLU A 1 109 ? 6.185 2.372 -2.469 1.00 94.81 109 GLU A CA 1
ATOM 888 C C . GLU A 1 109 ? 7.272 1.293 -2.609 1.00 94.81 109 GLU A C 1
ATOM 890 O O . GLU A 1 109 ? 7.975 1.222 -3.619 1.00 94.81 109 GLU A O 1
ATOM 895 N N . LYS A 1 110 ? 7.347 0.369 -1.641 1.00 96.06 110 LYS A N 1
ATOM 896 C CA . LYS A 1 110 ? 8.276 -0.765 -1.694 1.00 96.06 110 LYS A CA 1
ATOM 897 C C . LYS A 1 110 ? 7.983 -1.706 -2.868 1.00 96.06 110 LYS A C 1
ATOM 899 O O . LYS A 1 110 ? 8.920 -2.154 -3.526 1.00 96.06 110 LYS A O 1
ATOM 904 N N . ALA A 1 111 ? 6.710 -2.002 -3.136 1.00 95.44 111 ALA A N 1
ATOM 905 C CA . ALA A 1 111 ? 6.310 -2.849 -4.259 1.00 95.44 111 ALA A CA 1
ATOM 906 C C . ALA A 1 111 ? 6.639 -2.197 -5.615 1.00 95.44 111 ALA A C 1
ATOM 908 O O . ALA A 1 111 ? 7.186 -2.867 -6.490 1.00 95.44 111 ALA A O 1
ATOM 909 N N . ARG A 1 112 ? 6.387 -0.888 -5.768 1.00 94.12 112 ARG A N 1
ATOM 910 C CA . ARG A 1 112 ? 6.757 -0.109 -6.963 1.00 94.12 112 ARG A CA 1
ATOM 911 C C . ARG A 1 112 ? 8.264 -0.143 -7.208 1.00 94.12 112 ARG A C 1
ATOM 913 O O . ARG A 1 112 ? 8.684 -0.501 -8.302 1.00 94.12 112 ARG A O 1
ATOM 920 N N . ASN A 1 113 ? 9.075 0.117 -6.181 1.00 93.88 113 ASN A N 1
ATOM 921 C CA . ASN A 1 113 ? 10.534 0.060 -6.305 1.00 93.88 113 ASN A CA 1
ATOM 922 C C . ASN A 1 113 ? 11.024 -1.341 -6.725 1.00 93.88 113 ASN A C 1
ATOM 924 O O . ASN A 1 113 ? 11.859 -1.466 -7.618 1.00 93.88 113 ASN A O 1
ATOM 928 N N . ALA A 1 114 ? 10.456 -2.409 -6.153 1.00 94.19 114 ALA A N 1
ATOM 929 C CA . ALA A 1 114 ? 10.792 -3.777 -6.558 1.00 94.19 114 ALA A CA 1
ATOM 930 C C . ALA A 1 114 ? 10.443 -4.057 -8.033 1.00 94.19 114 ALA A C 1
ATOM 932 O O . ALA A 1 114 ? 11.228 -4.689 -8.740 1.00 94.19 114 ALA A O 1
ATOM 933 N N . ILE A 1 115 ? 9.299 -3.558 -8.518 1.00 93.06 115 ILE A N 1
ATOM 934 C CA . ILE A 1 115 ? 8.920 -3.644 -9.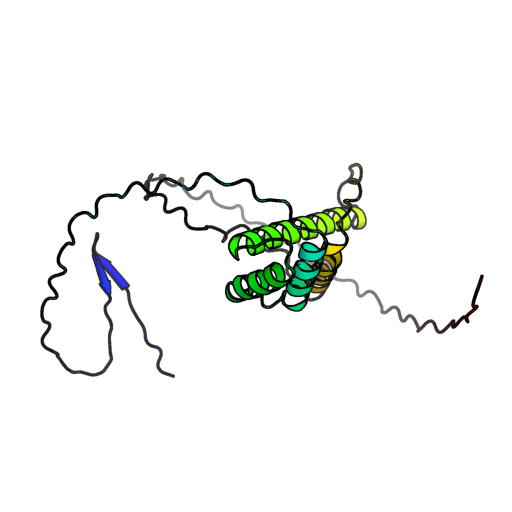937 1.00 93.06 115 ILE A CA 1
ATOM 935 C C . ILE A 1 115 ? 9.906 -2.860 -10.810 1.00 93.06 115 ILE A C 1
ATOM 937 O O . ILE A 1 115 ? 10.329 -3.366 -11.842 1.00 93.06 115 ILE A O 1
ATOM 941 N N . ASP A 1 116 ? 10.316 -1.666 -10.391 1.00 90.88 116 ASP A N 1
ATOM 942 C CA . ASP A 1 116 ? 11.209 -0.804 -11.171 1.00 90.88 116 ASP A CA 1
ATOM 943 C C . ASP A 1 116 ? 12.628 -1.356 -11.283 1.00 90.88 116 ASP A C 1
ATOM 945 O O . ASP A 1 116 ? 13.273 -1.211 -12.323 1.00 90.88 116 ASP A O 1
ATOM 949 N N . VAL A 1 117 ? 13.136 -1.967 -10.212 1.00 91.31 117 VAL A N 1
ATOM 950 C CA . VAL A 1 117 ? 14.426 -2.668 -10.239 1.00 91.31 117 VAL A CA 1
ATOM 951 C C . VAL A 1 117 ? 14.347 -3.877 -11.168 1.00 91.31 117 VAL A C 1
ATOM 953 O O . VAL A 1 117 ? 15.229 -4.059 -12.004 1.00 91.31 117 VAL A O 1
ATOM 956 N N . GLU A 1 118 ? 13.270 -4.658 -11.082 1.00 91.44 118 GLU A N 1
ATOM 957 C CA . GLU A 1 118 ? 13.079 -5.822 -11.948 1.00 91.44 118 GLU A CA 1
ATOM 958 C C . GLU A 1 118 ? 12.913 -5.428 -13.422 1.00 91.44 118 GLU A C 1
ATOM 960 O O . GLU A 1 118 ? 13.517 -6.047 -14.293 1.00 91.44 118 GLU A O 1
ATOM 965 N N . ASN A 1 119 ? 12.167 -4.362 -13.718 1.00 89.19 119 ASN A N 1
ATOM 966 C CA . ASN A 1 119 ? 12.013 -3.855 -15.080 1.00 89.19 119 ASN A CA 1
ATOM 967 C C . ASN A 1 119 ? 13.348 -3.359 -15.644 1.00 89.19 119 ASN A C 1
ATOM 969 O O . ASN A 1 119 ? 13.687 -3.694 -16.773 1.00 89.19 119 ASN A O 1
ATOM 973 N N . ARG A 1 120 ? 14.149 -2.623 -14.860 1.00 88.06 120 ARG A N 1
ATOM 974 C CA . ARG A 1 120 ? 15.497 -2.198 -15.283 1.00 88.06 120 ARG A CA 1
ATOM 975 C C . ARG A 1 120 ? 16.395 -3.385 -15.623 1.00 88.06 120 A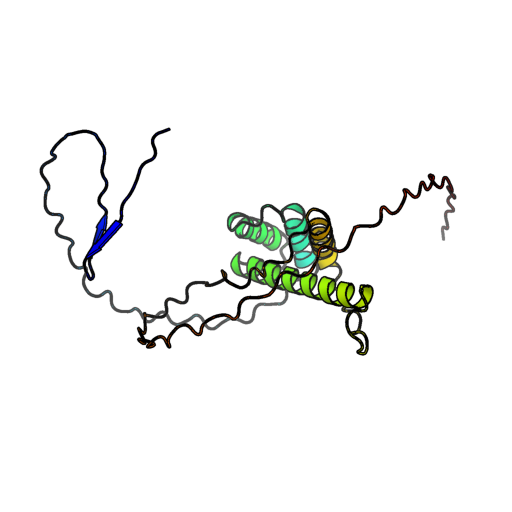RG A C 1
ATOM 977 O O . ARG A 1 120 ? 17.096 -3.338 -16.630 1.00 88.06 120 ARG A O 1
ATOM 984 N N . ARG A 1 121 ? 16.319 -4.449 -14.821 1.00 88.38 121 ARG A N 1
ATOM 985 C CA . ARG A 1 121 ? 17.048 -5.701 -15.049 1.00 88.38 121 ARG A CA 1
ATOM 986 C C . ARG A 1 121 ? 16.609 -6.400 -16.339 1.00 88.38 121 ARG A C 1
ATOM 988 O O . ARG A 1 121 ? 17.446 -6.930 -17.057 1.00 88.38 121 ARG A O 1
ATOM 995 N N . ILE A 1 122 ? 15.310 -6.404 -16.642 1.00 87.69 122 ILE A N 1
ATOM 996 C CA . ILE A 1 122 ? 14.767 -7.031 -17.859 1.00 87.69 122 ILE A CA 1
ATOM 997 C C . ILE A 1 122 ? 15.128 -6.223 -19.110 1.00 87.69 122 ILE A C 1
ATOM 999 O O . ILE A 1 122 ? 15.559 -6.804 -20.103 1.00 87.69 122 ILE A O 1
ATOM 1003 N N . THR A 1 123 ? 14.962 -4.899 -19.084 1.00 86.69 123 THR A N 1
ATOM 1004 C CA . THR A 1 123 ? 15.185 -4.054 -20.269 1.00 86.69 123 THR A CA 1
ATOM 1005 C C . THR A 1 123 ? 16.677 -3.855 -20.574 1.00 86.69 123 THR A C 1
ATOM 1007 O O . THR A 1 123 ? 17.019 -3.378 -21.655 1.00 86.69 123 THR A O 1
ATOM 1010 N N . GLY A 1 124 ? 17.585 -4.182 -19.641 1.00 77.62 124 GLY A N 1
ATOM 1011 C CA . GLY A 1 124 ? 19.040 -4.079 -19.836 1.00 77.62 124 GLY A CA 1
ATOM 1012 C C . GLY A 1 124 ? 19.517 -2.669 -20.209 1.00 77.62 124 GLY A C 1
ATOM 1013 O O . GLY A 1 124 ? 20.577 -2.489 -20.807 1.00 77.62 124 GLY A O 1
ATOM 1014 N N . THR A 1 125 ? 18.702 -1.646 -19.930 1.00 68.75 125 THR A N 1
ATOM 1015 C CA . THR A 1 125 ? 18.917 -0.279 -20.411 1.00 68.75 125 THR A CA 1
ATOM 1016 C C . THR A 1 125 ? 19.771 0.481 -19.410 1.00 68.75 125 THR A C 1
ATOM 1018 O O . THR A 1 125 ? 19.282 1.195 -18.539 1.00 68.75 125 THR A O 1
ATOM 1021 N N . GLY A 1 126 ? 21.075 0.283 -19.516 1.00 70.19 126 GLY A N 1
ATOM 1022 C CA . GLY A 1 126 ? 22.071 0.967 -18.708 1.00 70.19 126 GLY A CA 1
ATOM 1023 C C . GLY A 1 126 ? 23.308 0.099 -18.672 1.00 70.19 126 GLY A C 1
ATOM 1024 O O . GLY A 1 126 ? 23.298 -0.921 -18.004 1.00 70.19 126 GLY A O 1
ATOM 1025 N N . GLY A 1 127 ? 24.354 0.473 -19.412 1.00 83.56 127 GLY A N 1
ATOM 1026 C CA . GLY A 1 127 ? 25.600 -0.296 -19.554 1.00 83.56 127 GLY A CA 1
ATOM 1027 C C . GLY A 1 127 ? 26.450 -0.416 -18.277 1.00 83.56 127 GLY A C 1
ATOM 1028 O O . GLY A 1 127 ? 27.674 -0.380 -18.362 1.00 83.56 127 GLY A O 1
ATOM 1029 N N . GLY A 1 128 ? 25.821 -0.499 -17.103 1.00 85.25 128 GLY A N 1
ATOM 1030 C CA . GLY A 1 128 ? 26.434 -0.769 -15.808 1.00 85.25 128 GLY A CA 1
ATOM 1031 C C . GLY A 1 128 ? 26.088 -2.169 -15.295 1.00 85.25 128 GLY A C 1
ATOM 1032 O O . GLY A 1 128 ? 25.308 -2.895 -15.899 1.00 85.25 128 GLY A O 1
ATOM 1033 N N . ALA A 1 129 ? 26.691 -2.549 -14.167 1.00 83.81 129 ALA A N 1
ATOM 1034 C CA . ALA A 1 129 ? 26.365 -3.802 -13.495 1.00 83.81 129 ALA A CA 1
ATOM 1035 C C . ALA A 1 129 ? 24.902 -3.792 -13.024 1.00 83.81 129 ALA A C 1
ATOM 1037 O O . ALA A 1 129 ? 24.464 -2.826 -12.393 1.00 83.81 129 ALA A O 1
ATOM 1038 N N . ASP A 1 130 ? 24.170 -4.868 -13.319 1.00 82.06 130 ASP A N 1
ATOM 1039 C CA . ASP A 1 130 ? 22.763 -4.992 -12.949 1.00 82.06 130 ASP A CA 1
ATOM 1040 C C . ASP A 1 130 ? 22.572 -4.860 -11.427 1.00 82.06 130 ASP A C 1
ATOM 1042 O O . ASP A 1 130 ? 23.331 -5.457 -10.651 1.00 82.06 130 ASP A O 1
ATOM 1046 N N . PRO A 1 131 ? 21.560 -4.099 -10.967 1.00 83.88 131 PRO A N 1
ATOM 1047 C CA . PRO A 1 131 ? 21.242 -4.028 -9.549 1.00 83.88 131 PRO A CA 1
ATOM 1048 C C . PRO A 1 131 ? 20.849 -5.419 -9.021 1.00 83.88 131 PRO A C 1
ATOM 1050 O O . PRO A 1 131 ? 20.186 -6.185 -9.729 1.00 83.88 131 PRO A O 1
ATOM 1053 N N . PRO A 1 132 ? 21.220 -5.764 -7.772 1.00 88.25 132 PRO A N 1
ATOM 1054 C CA . PRO A 1 132 ? 20.850 -7.045 -7.191 1.00 88.25 132 PRO A CA 1
ATOM 1055 C C . PRO A 1 132 ? 19.320 -7.169 -7.088 1.00 88.25 132 PRO A C 1
ATOM 1057 O O . PRO A 1 132 ? 18.636 -6.165 -6.858 1.00 88.25 132 PRO A O 1
ATOM 1060 N N . PRO A 1 133 ? 18.770 -8.389 -7.222 1.00 87.81 133 PRO A N 1
ATOM 1061 C CA . PRO A 1 133 ? 17.336 -8.609 -7.099 1.00 87.81 133 PRO A CA 1
ATOM 1062 C C . PRO A 1 133 ? 16.848 -8.176 -5.711 1.00 87.81 133 PRO A C 1
ATOM 1064 O O . PRO A 1 133 ? 17.415 -8.558 -4.686 1.00 87.81 133 PRO A O 1
ATOM 1067 N N . VAL A 1 134 ? 15.790 -7.364 -5.682 1.00 92.00 134 VAL A N 1
ATOM 1068 C CA . VAL A 1 134 ? 15.156 -6.914 -4.437 1.00 92.00 134 VAL A CA 1
ATOM 1069 C C . VAL A 1 134 ? 14.155 -7.971 -3.992 1.00 92.00 134 VAL A C 1
ATOM 1071 O O . VAL A 1 134 ? 13.149 -8.194 -4.663 1.00 92.00 134 VAL A O 1
ATOM 1074 N N . ASP A 1 135 ? 14.416 -8.596 -2.845 1.00 93.12 135 ASP A N 1
ATOM 1075 C CA . ASP A 1 135 ? 13.491 -9.562 -2.257 1.00 93.12 135 ASP A CA 1
ATOM 1076 C C . ASP A 1 135 ? 12.273 -8.841 -1.652 1.00 93.12 135 ASP A C 1
ATOM 1078 O O . ASP A 1 135 ? 12.382 -8.021 -0.724 1.00 93.12 135 ASP A O 1
ATOM 1082 N N . LEU A 1 136 ? 11.099 -9.108 -2.226 1.00 94.00 136 LEU A N 1
ATOM 1083 C CA . LEU A 1 136 ? 9.840 -8.519 -1.795 1.00 94.00 136 LEU A CA 1
ATOM 1084 C C . LEU A 1 136 ? 9.166 -9.463 -0.788 1.00 94.00 136 LEU A C 1
ATOM 1086 O O . LEU A 1 136 ? 8.949 -10.633 -1.090 1.00 94.00 136 LEU A O 1
ATOM 1090 N N . PRO A 1 137 ? 8.779 -8.978 0.407 1.00 95.81 137 PRO A N 1
ATOM 1091 C CA . PRO A 1 137 ? 8.063 -9.805 1.367 1.00 95.81 137 PRO A CA 1
ATOM 1092 C C . PRO A 1 137 ? 6.779 -10.403 0.781 1.00 95.81 137 PRO A C 1
ATOM 1094 O O . PRO A 1 137 ? 5.995 -9.685 0.165 1.00 95.81 137 PRO A O 1
ATOM 1097 N N . PHE A 1 138 ? 6.517 -11.678 1.083 1.00 96.75 138 PHE A N 1
ATOM 1098 C CA . PHE A 1 138 ? 5.384 -12.447 0.547 1.00 96.75 138 PHE A CA 1
ATOM 1099 C C . PHE A 1 138 ? 4.017 -11.750 0.682 1.00 96.75 138 PHE A C 1
ATOM 1101 O O . PHE A 1 138 ? 3.193 -11.807 -0.222 1.00 96.75 138 PHE A O 1
ATOM 1108 N N . TYR A 1 139 ? 3.775 -11.027 1.778 1.00 96.69 139 TYR A N 1
ATOM 1109 C CA . TYR A 1 139 ? 2.509 -10.312 1.986 1.00 96.69 139 TYR A CA 1
ATOM 1110 C C . TYR A 1 139 ? 2.286 -9.131 1.020 1.00 96.69 139 TYR A C 1
ATOM 1112 O O . TYR A 1 139 ? 1.172 -8.623 0.952 1.00 96.69 139 TYR A O 1
ATOM 1120 N N . LEU A 1 140 ? 3.314 -8.666 0.299 1.00 97.12 140 LEU A N 1
ATOM 1121 C CA . LEU A 1 140 ? 3.203 -7.605 -0.713 1.00 97.12 140 LEU A CA 1
ATOM 1122 C C . LEU A 1 140 ? 2.999 -8.144 -2.134 1.00 97.12 140 LEU A C 1
ATOM 1124 O O . LEU A 1 140 ? 2.708 -7.352 -3.029 1.00 97.12 140 LEU A O 1
ATOM 1128 N N . GLU A 1 141 ? 3.112 -9.456 -2.350 1.00 95.62 141 GLU A N 1
ATOM 1129 C CA . GLU A 1 141 ? 2.880 -10.073 -3.663 1.00 95.62 141 GLU A CA 1
ATOM 1130 C C . GLU A 1 141 ? 1.495 -9.740 -4.256 1.00 95.62 141 GLU A C 1
ATOM 1132 O O . GLU A 1 141 ? 1.454 -9.356 -5.425 1.00 95.62 141 GLU A O 1
ATOM 1137 N N . PRO A 1 142 ? 0.380 -9.721 -3.487 1.00 96.06 142 PRO A N 1
ATOM 1138 C CA . PRO A 1 142 ? -0.921 -9.320 -4.034 1.00 96.06 142 PRO A CA 1
ATOM 1139 C C . PRO A 1 142 ? -0.928 -7.905 -4.631 1.00 96.06 142 PRO A C 1
ATOM 1141 O O . PRO A 1 142 ? -1.553 -7.655 -5.654 1.00 96.06 142 PRO A O 1
ATOM 1144 N N . ILE A 1 143 ? -0.200 -6.963 -4.022 1.00 95.38 143 ILE A N 1
ATOM 1145 C CA . ILE A 1 143 ? -0.090 -5.588 -4.532 1.00 95.38 143 ILE A CA 1
ATOM 1146 C C . ILE A 1 143 ? 0.817 -5.526 -5.753 1.00 95.38 143 ILE A C 1
ATOM 1148 O O . ILE A 1 143 ? 0.538 -4.787 -6.693 1.00 95.38 143 ILE A O 1
ATOM 1152 N N . ARG A 1 144 ? 1.899 -6.306 -5.753 1.00 95.00 144 ARG A N 1
ATOM 1153 C CA . ARG A 1 144 ? 2.800 -6.411 -6.901 1.00 95.00 144 ARG A CA 1
ATOM 1154 C C . ARG A 1 144 ? 2.057 -6.901 -8.144 1.00 95.00 144 ARG A C 1
ATOM 1156 O O . ARG A 1 144 ? 2.293 -6.362 -9.223 1.00 95.00 144 ARG A O 1
ATOM 1163 N N . GLU A 1 145 ? 1.179 -7.891 -7.997 1.00 93.81 145 GLU A N 1
ATOM 1164 C CA . GLU A 1 145 ? 0.356 -8.417 -9.090 1.00 93.81 145 GLU A CA 1
ATOM 1165 C C . GLU A 1 145 ? -0.586 -7.346 -9.651 1.00 93.81 145 GLU A C 1
ATOM 1167 O O . GLU A 1 145 ? -0.589 -7.112 -10.860 1.00 93.81 145 GLU A O 1
ATOM 1172 N N . VAL A 1 146 ? -1.294 -6.623 -8.776 1.00 92.88 146 VAL A N 1
ATOM 1173 C CA . VAL A 1 146 ? -2.185 -5.521 -9.178 1.00 92.88 146 VAL A CA 1
ATOM 1174 C C . VAL A 1 146 ? -1.417 -4.418 -9.913 1.00 92.88 146 VAL A C 1
ATOM 1176 O O . VAL A 1 146 ? -1.784 -4.050 -11.028 1.00 92.88 146 VAL A O 1
ATOM 1179 N N . LEU A 1 147 ? -0.301 -3.948 -9.348 1.00 92.06 147 LEU A N 1
ATOM 1180 C CA . LEU A 1 147 ? 0.524 -2.891 -9.946 1.00 92.06 147 LEU A CA 1
ATOM 1181 C C . LEU A 1 147 ? 1.136 -3.299 -11.295 1.00 92.06 147 LEU A C 1
ATOM 1183 O O . LEU A 1 147 ? 1.313 -2.457 -12.176 1.00 92.06 147 LEU A O 1
ATOM 1187 N N . ARG A 1 148 ? 1.479 -4.581 -11.473 1.00 89.75 148 ARG A N 1
ATOM 1188 C CA . ARG A 1 148 ? 1.942 -5.106 -12.768 1.00 89.75 148 ARG A CA 1
ATOM 1189 C C . ARG A 1 148 ? 0.810 -5.191 -13.784 1.00 89.75 148 ARG A C 1
ATOM 1191 O O . ARG A 1 148 ? 1.040 -4.895 -14.952 1.00 89.75 148 ARG A O 1
ATOM 1198 N N . GLY A 1 149 ? -0.382 -5.599 -13.349 1.00 84.94 149 GLY A N 1
ATOM 1199 C CA . GLY A 1 149 ? -1.567 -5.692 -14.198 1.00 84.94 149 GLY A CA 1
ATOM 1200 C C . GLY A 1 149 ? -1.972 -4.338 -14.778 1.00 84.94 149 GLY A C 1
ATOM 1201 O O . GLY A 1 149 ? -2.204 -4.241 -15.980 1.00 84.94 149 GLY A O 1
ATOM 1202 N N . GLU A 1 150 ? -1.975 -3.284 -13.959 1.00 66.19 150 GLU A N 1
ATOM 1203 C CA . GLU A 1 150 ? -2.331 -1.924 -14.395 1.00 66.19 150 GLU A CA 1
ATOM 1204 C C . GLU A 1 150 ? -1.369 -1.367 -15.454 1.00 66.19 150 GLU A C 1
ATOM 1206 O O . GLU A 1 150 ? -1.804 -0.758 -16.431 1.00 66.19 150 GLU A O 1
ATOM 1211 N N . HIS A 1 151 ? -0.069 -1.641 -15.321 1.00 53.75 151 HIS A N 1
ATOM 1212 C CA . HIS A 1 151 ? 0.952 -1.164 -16.258 1.00 53.75 151 HIS A CA 1
ATOM 1213 C C . HIS A 1 151 ? 0.848 -1.756 -17.677 1.00 53.75 151 HIS A C 1
ATOM 1215 O O . HIS A 1 151 ? 1.472 -1.221 -18.592 1.00 53.75 151 HIS A O 1
ATOM 1221 N N . ASN A 1 152 ? 0.065 -2.820 -17.882 1.00 53.84 152 ASN A N 1
ATOM 1222 C CA . ASN A 1 152 ? -0.108 -3.451 -19.194 1.00 53.84 152 ASN A CA 1
ATOM 1223 C C . ASN A 1 152 ? -1.344 -2.954 -19.963 1.00 53.84 152 ASN A C 1
ATOM 1225 O O . ASN A 1 152 ? -1.485 -3.280 -21.140 1.00 53.84 152 ASN A O 1
ATOM 1229 N N . VAL A 1 153 ? -2.257 -2.206 -19.327 1.00 48.75 153 VAL A N 1
ATOM 1230 C CA . VAL A 1 153 ? -3.579 -1.906 -19.918 1.00 48.75 153 VAL A CA 1
ATOM 1231 C C . VAL A 1 153 ? -3.629 -0.565 -20.655 1.00 48.75 153 VAL A C 1
ATOM 1233 O O . VAL A 1 153 ? -4.461 -0.387 -21.539 1.00 48.75 153 VAL A O 1
ATOM 1236 N N . ALA A 1 154 ? -2.716 0.367 -20.401 1.00 41.66 154 ALA A N 1
ATOM 1237 C CA . ALA A 1 154 ? -2.606 1.572 -21.215 1.00 41.66 154 ALA A CA 1
ATOM 1238 C C . ALA A 1 154 ? -1.189 2.122 -21.114 1.00 41.66 154 ALA A C 1
ATOM 1240 O O . ALA A 1 154 ? -0.635 2.176 -20.020 1.00 41.66 154 ALA A O 1
ATOM 1241 N N . GLY A 1 155 ? -0.616 2.562 -22.236 1.00 48.31 155 GLY A N 1
ATOM 1242 C CA . GLY A 1 155 ? 0.682 3.243 -22.331 1.00 48.31 155 GLY A CA 1
ATOM 1243 C C . GLY A 1 155 ? 0.733 4.607 -21.632 1.00 48.31 155 GLY A C 1
ATOM 1244 O O . GLY A 1 155 ? 1.307 5.554 -22.163 1.00 48.31 155 GLY A O 1
ATOM 1245 N N . VAL A 1 156 ? 0.124 4.725 -20.453 1.00 45.22 156 VAL A N 1
ATOM 1246 C CA . VAL A 1 156 ? 0.242 5.868 -19.563 1.00 45.22 156 VAL A CA 1
ATOM 1247 C C . VAL A 1 156 ? 1.634 5.796 -18.953 1.00 45.22 156 VAL A C 1
ATOM 1249 O O . VAL A 1 156 ? 1.893 5.114 -17.958 1.00 45.22 156 VAL A O 1
ATOM 1252 N N . LEU A 1 157 ? 2.555 6.486 -19.624 1.00 47.25 157 LEU A N 1
ATOM 1253 C CA . LEU A 1 157 ? 3.825 6.894 -19.054 1.00 47.25 157 LEU A CA 1
ATOM 1254 C C . LEU A 1 157 ? 3.541 7.490 -17.674 1.00 47.25 157 LEU A C 1
ATOM 1256 O O . LEU A 1 157 ? 2.697 8.373 -17.544 1.00 47.25 157 LEU A O 1
ATOM 1260 N N . ARG A 1 158 ? 4.230 6.969 -16.660 1.00 47.94 158 ARG A N 1
ATOM 1261 C CA . ARG A 1 158 ? 4.115 7.393 -15.268 1.00 47.94 158 ARG A CA 1
ATOM 1262 C C . ARG A 1 158 ? 4.160 8.913 -15.145 1.00 47.94 158 ARG A C 1
ATOM 1264 O O . ARG A 1 158 ? 5.239 9.498 -15.148 1.00 47.94 158 ARG A O 1
ATOM 1271 N N . LEU A 1 159 ? 2.997 9.525 -14.961 1.00 42.78 159 LEU A N 1
ATOM 1272 C CA . LEU A 1 159 ? 2.918 10.771 -14.223 1.00 42.78 159 LEU A CA 1
ATOM 1273 C C . LEU A 1 159 ? 3.249 10.382 -12.785 1.00 42.78 159 LEU A C 1
ATOM 1275 O O . LEU A 1 159 ? 2.493 9.669 -12.124 1.00 42.78 159 LEU A O 1
ATOM 1279 N N . SER A 1 160 ? 4.466 10.707 -12.366 1.00 43.50 160 SER A N 1
ATOM 1280 C CA . SER A 1 160 ? 4.884 10.650 -10.975 1.00 43.50 160 SER A CA 1
ATOM 1281 C C . SER A 1 160 ? 3.908 11.496 -10.163 1.00 43.50 160 SER A C 1
ATOM 1283 O O . SER A 1 160 ? 3.974 12.719 -10.197 1.00 43.50 160 SER A O 1
ATOM 1285 N N . ASP A 1 161 ? 2.998 10.821 -9.471 1.00 47.97 161 ASP A N 1
ATOM 1286 C CA . ASP A 1 161 ? 2.051 11.342 -8.478 1.00 47.97 161 ASP A CA 1
ATOM 1287 C C . ASP A 1 161 ? 2.786 11.834 -7.208 1.00 47.97 161 ASP A C 1
ATOM 1289 O O . ASP A 1 161 ? 2.441 11.484 -6.084 1.00 47.97 161 ASP A O 1
ATOM 1293 N N . ASP A 1 162 ? 3.889 12.562 -7.401 1.00 50.03 162 ASP A N 1
ATOM 1294 C CA . ASP A 1 162 ? 4.750 13.119 -6.352 1.00 50.03 162 ASP A CA 1
ATOM 1295 C C . ASP A 1 162 ? 4.494 14.625 -6.140 1.00 50.03 162 ASP A C 1
ATOM 1297 O O . ASP A 1 162 ? 5.137 15.230 -5.288 1.00 50.03 162 ASP A O 1
ATOM 1301 N N . GLU A 1 163 ? 3.550 15.243 -6.865 1.00 54.31 163 GLU A N 1
ATOM 1302 C CA . GLU A 1 163 ? 3.265 16.684 -6.729 1.00 54.31 163 GLU A CA 1
ATOM 1303 C C . GLU A 1 163 ? 2.037 17.046 -5.875 1.00 54.31 163 GLU A C 1
ATOM 1305 O O . GLU A 1 163 ? 1.920 18.203 -5.488 1.00 54.31 163 GLU A O 1
ATOM 1310 N N . GLU A 1 164 ? 1.162 16.111 -5.480 1.00 49.47 164 GLU A N 1
ATOM 1311 C CA . GLU A 1 164 ? -0.070 16.468 -4.737 1.00 49.47 164 GLU A CA 1
ATOM 1312 C C . GLU A 1 164 ? -0.166 15.901 -3.314 1.00 49.47 164 GLU A C 1
ATOM 1314 O O . GLU A 1 164 ? -1.217 15.958 -2.674 1.00 49.47 164 GLU A O 1
ATOM 1319 N N . ASN A 1 165 ? 0.943 15.421 -2.748 1.00 48.09 165 ASN A N 1
ATOM 1320 C CA . ASN A 1 165 ? 1.012 15.124 -1.316 1.00 48.09 165 ASN A CA 1
ATOM 1321 C C . ASN A 1 165 ? 1.520 16.334 -0.509 1.00 48.09 165 ASN A C 1
ATOM 1323 O O . ASN A 1 165 ? 2.302 16.178 0.433 1.00 48.09 165 ASN A O 1
ATOM 1327 N N . ASP A 1 166 ? 1.034 17.529 -0.861 1.00 49.12 166 ASP A N 1
ATOM 1328 C CA . ASP A 1 166 ? 0.983 18.691 0.026 1.00 49.12 166 ASP A CA 1
ATOM 1329 C C . ASP A 1 166 ? -0.070 18.412 1.111 1.00 49.12 166 ASP A C 1
ATOM 1331 O O . ASP A 1 166 ? -1.207 18.884 1.099 1.00 49.12 166 ASP A O 1
ATOM 1335 N N . PHE A 1 167 ? 0.287 17.542 2.060 1.00 44.53 167 PHE A N 1
ATOM 1336 C CA . PHE A 1 167 ? -0.389 17.520 3.350 1.00 44.53 167 PHE A CA 1
ATOM 1337 C C . PHE A 1 167 ? -0.083 18.855 4.010 1.00 44.53 167 PHE A C 1
ATOM 1339 O O . PHE A 1 167 ? 0.935 18.956 4.690 1.00 44.53 167 PHE A O 1
ATOM 1346 N N . GLY A 1 168 ? -0.967 19.830 3.778 1.00 43.06 168 GLY A N 1
ATOM 1347 C CA . GLY A 1 168 ? -0.915 21.201 4.265 1.00 43.06 168 GLY A CA 1
ATOM 1348 C C . GLY A 1 168 ? -0.257 21.339 5.632 1.00 43.06 168 GLY A C 1
ATOM 1349 O O . GLY A 1 168 ? -0.917 21.383 6.673 1.00 43.06 168 GLY A O 1
ATOM 1350 N N . ILE A 1 169 ? 1.066 21.479 5.610 1.00 40.75 169 ILE A N 1
ATOM 1351 C CA . ILE A 1 169 ? 1.763 22.253 6.610 1.00 40.75 169 ILE A CA 1
ATOM 1352 C C . ILE A 1 169 ? 1.326 23.661 6.261 1.00 40.75 169 ILE A C 1
ATOM 1354 O O . ILE A 1 169 ? 1.780 24.240 5.280 1.00 40.75 169 ILE A O 1
ATOM 1358 N N . THR A 1 170 ? 0.379 24.177 7.035 1.00 46.31 170 THR A N 1
ATOM 1359 C CA . THR A 1 170 ? 0.056 25.596 7.093 1.00 46.31 170 THR A CA 1
ATOM 1360 C C . THR A 1 170 ? 1.321 26.340 7.521 1.00 46.31 170 THR A C 1
ATOM 1362 O O . THR A 1 170 ? 1.509 26.651 8.696 1.00 46.31 170 THR A O 1
ATOM 1365 N N . ALA A 1 171 ? 2.241 26.541 6.584 1.00 48.59 171 ALA A N 1
ATOM 1366 C CA . ALA A 1 171 ? 3.291 27.519 6.701 1.00 48.59 171 ALA A CA 1
ATOM 1367 C C . ALA A 1 171 ? 2.613 28.847 6.407 1.00 48.59 171 ALA A C 1
ATOM 1369 O O . ALA A 1 171 ? 2.138 29.082 5.296 1.00 48.59 171 ALA A O 1
ATOM 1370 N N . GLU A 1 172 ? 2.511 29.676 7.439 1.00 50.12 172 GLU A N 1
ATOM 1371 C CA . GLU A 1 172 ? 2.219 31.081 7.250 1.00 50.12 172 GLU A CA 1
ATOM 1372 C C . GLU A 1 172 ? 3.112 31.625 6.132 1.00 50.12 172 GLU A C 1
ATOM 1374 O O . GLU A 1 172 ? 4.341 31.541 6.156 1.00 50.12 172 GLU A O 1
ATOM 1379 N N . GLU A 1 173 ? 2.406 32.097 5.121 1.00 47.31 173 GLU A N 1
ATOM 1380 C CA . GLU A 1 173 ? 2.810 32.795 3.921 1.00 47.31 173 GLU A CA 1
ATOM 1381 C C . GLU A 1 173 ? 3.965 33.778 4.180 1.00 47.31 173 GLU A C 1
ATOM 1383 O O . GLU A 1 173 ? 3.770 34.942 4.527 1.00 47.31 173 GLU A O 1
ATOM 1388 N N . CYS A 1 174 ? 5.201 33.318 3.983 1.00 38.31 174 CYS A N 1
ATOM 1389 C CA . CYS A 1 174 ? 6.353 34.198 3.835 1.00 38.31 174 CYS A CA 1
ATOM 1390 C C . CYS A 1 174 ? 6.459 34.556 2.350 1.00 38.31 174 CYS A C 1
ATOM 1392 O O . CYS A 1 174 ? 7.131 33.884 1.567 1.00 38.31 174 CYS A O 1
ATOM 1394 N N . VAL A 1 175 ? 5.730 35.600 1.957 1.00 43.59 175 VAL A N 1
ATOM 1395 C CA . VAL A 1 175 ? 5.829 36.252 0.646 1.00 43.59 175 VAL A CA 1
ATOM 1396 C C . VAL A 1 175 ? 7.255 36.778 0.465 1.00 43.59 175 VAL A C 1
ATOM 1398 O O . VAL A 1 175 ? 7.596 37.876 0.905 1.00 43.59 175 VAL A O 1
ATOM 1401 N N . VAL A 1 176 ? 8.113 35.989 -0.179 1.00 49.94 176 VAL A N 1
ATOM 1402 C CA . VAL A 1 176 ? 9.371 36.482 -0.741 1.00 49.94 176 VAL A CA 1
ATOM 1403 C C . VAL A 1 176 ? 9.114 36.735 -2.217 1.00 49.94 176 VAL A C 1
ATOM 1405 O O . VAL A 1 176 ? 9.033 35.809 -3.022 1.00 49.94 176 VAL A O 1
ATOM 1408 N N . ALA A 1 177 ? 8.950 38.013 -2.553 1.00 50.62 177 ALA A N 1
ATOM 1409 C CA . ALA A 1 177 ? 8.932 38.488 -3.924 1.00 50.62 177 ALA A CA 1
ATOM 1410 C C . ALA A 1 177 ? 10.238 38.062 -4.610 1.00 50.62 177 ALA A C 1
ATOM 1412 O O . ALA A 1 177 ? 11.307 38.603 -4.324 1.00 50.62 177 ALA A O 1
ATOM 1413 N N . THR A 1 178 ? 10.155 37.062 -5.484 1.00 43.31 178 THR A N 1
ATOM 1414 C CA . THR A 1 178 ? 11.237 36.724 -6.404 1.00 43.31 178 THR A CA 1
ATOM 1415 C C . THR A 1 178 ? 10.960 37.430 -7.719 1.00 43.31 178 THR A C 1
ATOM 1417 O O . THR A 1 178 ? 9.966 37.187 -8.398 1.00 43.31 178 THR A O 1
ATOM 1420 N N . ASP A 1 179 ? 11.836 38.383 -8.009 1.00 52.62 179 ASP A N 1
ATOM 1421 C CA . ASP A 1 179 ? 11.899 39.135 -9.250 1.00 52.62 179 ASP A CA 1
ATOM 1422 C C . ASP A 1 179 ? 12.229 38.155 -10.387 1.00 52.62 179 ASP A C 1
ATOM 1424 O O . ASP A 1 179 ? 13.258 37.472 -10.361 1.00 52.62 179 ASP A O 1
ATOM 1428 N N . ALA A 1 180 ? 11.303 38.002 -11.332 1.00 54.78 180 ALA A N 1
ATOM 1429 C CA . ALA A 1 180 ? 11.393 37.012 -12.396 1.00 54.78 180 ALA A CA 1
ATOM 1430 C C . ALA A 1 180 ? 12.391 37.471 -13.479 1.00 54.78 180 ALA A C 1
ATOM 1432 O O . ALA A 1 180 ? 12.186 38.527 -14.084 1.00 54.78 180 ALA A O 1
ATOM 1433 N N . PRO A 1 181 ? 13.450 36.699 -13.791 1.00 60.19 181 PRO A N 1
ATOM 1434 C CA . PRO A 1 181 ? 14.307 36.999 -14.930 1.00 60.19 181 PRO A CA 1
ATOM 1435 C C . PRO A 1 181 ? 13.588 36.711 -16.257 1.00 60.19 181 PRO A C 1
ATOM 1437 O O . PRO A 1 181 ? 12.834 35.749 -16.397 1.00 60.19 181 PRO A O 1
ATOM 1440 N N . ALA A 1 182 ? 13.847 37.585 -17.231 1.00 65.44 182 ALA A N 1
ATOM 1441 C CA . ALA A 1 182 ? 13.213 37.634 -18.543 1.00 65.44 182 ALA A CA 1
ATOM 1442 C C . ALA A 1 182 ? 13.253 36.298 -19.324 1.00 65.44 182 ALA A C 1
ATOM 1444 O O . ALA A 1 182 ? 14.229 35.547 -19.230 1.00 65.44 182 ALA A O 1
ATOM 1445 N N . PRO A 1 183 ? 12.228 36.022 -20.155 1.00 59.91 183 PRO A N 1
ATOM 1446 C CA . PRO A 1 183 ? 12.146 34.804 -20.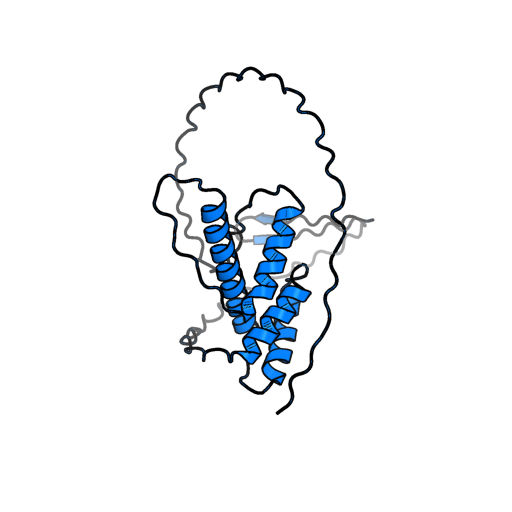954 1.00 59.91 183 PRO A CA 1
ATOM 1447 C C . PRO A 1 183 ? 13.262 34.765 -22.005 1.00 59.91 183 PRO A C 1
ATOM 1449 O O . PRO A 1 183 ? 13.299 35.585 -22.922 1.00 59.91 183 PRO A O 1
ATOM 1452 N N . MET A 1 184 ? 14.170 33.792 -21.891 1.00 60.50 184 MET A N 1
ATOM 1453 C CA . MET A 1 184 ? 15.136 33.509 -22.950 1.00 60.50 184 MET A CA 1
ATOM 1454 C C . MET A 1 184 ? 14.441 32.816 -24.122 1.00 60.50 184 MET A C 1
ATOM 1456 O O . MET A 1 184 ? 13.808 31.770 -23.968 1.00 60.50 184 MET A O 1
ATOM 1460 N N . SER A 1 185 ? 14.578 33.424 -25.298 1.00 63.25 185 SER A N 1
ATOM 1461 C CA . SER A 1 185 ? 14.075 32.946 -26.580 1.00 63.25 185 SER A CA 1
ATOM 1462 C C . SER A 1 185 ? 14.511 31.506 -26.852 1.00 63.25 185 SER A C 1
ATOM 1464 O O . SER A 1 185 ? 15.699 31.188 -26.906 1.00 63.25 185 SER A O 1
ATOM 1466 N N . ARG A 1 186 ? 13.520 30.632 -27.031 1.00 64.25 186 ARG A N 1
ATOM 1467 C CA . ARG A 1 186 ? 13.694 29.223 -27.389 1.00 64.25 186 ARG A CA 1
ATOM 1468 C C . ARG A 1 186 ? 14.171 29.131 -28.851 1.00 64.25 186 ARG A C 1
ATOM 1470 O O . ARG A 1 186 ? 13.514 29.721 -29.706 1.00 64.25 186 ARG A O 1
ATOM 1477 N N . PRO A 1 187 ? 15.264 28.415 -29.169 1.00 63.22 187 PRO A N 1
ATOM 1478 C CA . PRO A 1 187 ? 15.645 28.170 -30.555 1.00 63.22 187 PRO A CA 1
ATOM 1479 C C . PRO A 1 187 ? 14.626 27.241 -31.225 1.00 63.22 187 PRO A C 1
ATOM 1481 O O . PRO A 1 187 ? 14.236 26.216 -30.659 1.00 63.22 187 PRO A O 1
ATOM 1484 N N . GLU A 1 188 ? 14.183 27.628 -32.420 1.00 58.22 188 GLU A N 1
ATOM 1485 C CA . GLU A 1 188 ? 13.276 26.850 -33.259 1.00 58.22 188 GLU A CA 1
ATOM 1486 C C . GLU A 1 188 ? 13.912 25.499 -33.604 1.00 58.22 188 GLU A C 1
ATOM 1488 O O . GLU A 1 188 ? 15.005 25.417 -34.166 1.00 58.22 188 GLU A O 1
ATOM 1493 N N . CYS A 1 189 ? 13.232 24.423 -33.210 1.00 53.66 189 CYS A N 1
ATOM 1494 C CA . CYS A 1 189 ? 13.649 23.059 -33.484 1.00 53.66 189 CYS A CA 1
ATOM 1495 C C . CYS A 1 189 ? 13.173 22.684 -34.892 1.00 53.66 189 CYS A C 1
ATOM 1497 O O . CYS A 1 189 ? 11.971 22.628 -35.153 1.00 53.66 189 CYS A O 1
ATOM 1499 N N . SER A 1 190 ? 14.124 22.462 -35.796 1.00 68.62 190 SER A N 1
ATOM 1500 C CA . SER A 1 190 ? 13.877 22.049 -37.175 1.00 68.62 190 SER A CA 1
ATOM 1501 C C . SER A 1 190 ? 13.113 20.716 -37.243 1.00 68.62 190 SER A C 1
ATOM 1503 O O . SER A 1 190 ? 13.445 19.789 -36.499 1.00 68.62 190 SER A O 1
ATOM 1505 N N . PRO A 1 191 ? 12.132 20.572 -38.152 1.00 66.38 191 PRO A N 1
ATOM 1506 C CA . PRO A 1 191 ? 11.373 19.338 -38.312 1.00 66.38 191 PRO A CA 1
ATOM 1507 C C . PRO A 1 191 ? 12.270 18.210 -38.836 1.00 66.38 191 PRO A C 1
ATOM 1509 O O . PRO A 1 191 ? 12.931 18.337 -39.867 1.00 66.38 191 PRO A O 1
ATOM 1512 N N . THR A 1 192 ? 12.297 17.096 -38.107 1.00 67.94 192 THR A N 1
ATOM 1513 C CA . THR A 1 192 ? 12.967 15.857 -38.517 1.00 67.94 192 THR A CA 1
ATOM 1514 C C . THR A 1 192 ? 12.127 15.163 -39.601 1.00 67.94 192 THR A C 1
ATOM 1516 O O . THR A 1 192 ? 10.907 15.083 -39.442 1.00 67.94 192 THR A O 1
ATOM 1519 N N . PRO A 1 193 ? 12.722 14.676 -40.706 1.00 62.88 193 PRO A N 1
ATOM 1520 C CA . PRO A 1 193 ? 11.979 14.005 -41.766 1.00 62.88 193 PRO A CA 1
ATOM 1521 C C . PRO A 1 193 ? 11.398 12.672 -41.280 1.00 62.88 193 PRO A C 1
ATOM 1523 O O . PRO A 1 193 ? 12.074 11.877 -40.626 1.00 62.88 193 PRO A O 1
ATOM 1526 N N . LEU A 1 194 ? 10.125 12.468 -41.620 1.00 59.66 194 LEU A N 1
ATOM 1527 C CA . LEU A 1 194 ? 9.340 11.257 -41.404 1.00 59.66 194 LEU A CA 1
ATOM 1528 C C . LEU A 1 194 ? 10.042 10.075 -42.094 1.00 59.66 194 LEU A C 1
ATOM 1530 O O . LEU A 1 194 ? 10.093 10.021 -43.321 1.00 59.66 194 LEU A O 1
ATOM 1534 N N . ALA A 1 195 ? 10.605 9.153 -41.315 1.00 62.06 195 ALA A N 1
ATOM 1535 C CA . ALA A 1 195 ? 11.079 7.877 -41.834 1.00 62.06 195 ALA A CA 1
ATOM 1536 C C . ALA A 1 195 ? 9.875 6.952 -42.050 1.00 62.06 195 ALA A C 1
ATOM 1538 O O . ALA A 1 195 ? 9.049 6.766 -41.153 1.00 62.06 195 ALA A O 1
ATOM 1539 N N . GLU A 1 196 ? 9.783 6.428 -43.267 1.00 64.00 196 GLU A N 1
ATOM 1540 C CA . GLU A 1 196 ? 8.777 5.481 -43.728 1.00 64.00 196 GLU A CA 1
ATOM 1541 C C . GLU A 1 196 ? 8.763 4.230 -42.842 1.00 64.00 196 GLU A C 1
ATOM 1543 O O . GLU A 1 196 ? 9.792 3.627 -42.538 1.00 64.00 196 GLU A O 1
ATOM 1548 N N . VAL A 1 197 ? 7.562 3.875 -42.396 1.00 58.53 197 VAL A N 1
ATOM 1549 C CA . VAL A 1 197 ? 7.270 2.684 -41.602 1.00 58.53 197 VAL A CA 1
ATOM 1550 C C . VAL A 1 197 ? 7.239 1.490 -42.553 1.00 58.53 197 VAL A C 1
ATOM 1552 O O . VAL A 1 197 ? 6.316 1.370 -43.355 1.00 58.53 197 VAL A O 1
ATOM 1555 N N . GLU A 1 198 ? 8.246 0.618 -42.473 1.00 64.25 198 GLU A N 1
ATOM 1556 C CA . GLU A 1 198 ? 8.187 -0.702 -43.101 1.00 64.25 198 GLU A CA 1
ATOM 1557 C C . GLU A 1 198 ? 7.190 -1.599 -42.355 1.00 64.25 198 GLU A C 1
ATOM 1559 O O . GLU A 1 198 ? 7.256 -1.822 -41.143 1.00 64.25 198 GLU A O 1
ATOM 1564 N N . GLU A 1 199 ? 6.251 -2.104 -43.143 1.00 65.12 199 GLU A N 1
ATOM 1565 C CA . GLU A 1 199 ? 5.203 -3.060 -42.831 1.00 65.12 199 GLU A CA 1
ATOM 1566 C C . GLU A 1 199 ? 5.820 -4.440 -42.539 1.00 65.12 199 GLU A C 1
ATOM 1568 O O . GLU A 1 199 ? 6.159 -5.193 -43.450 1.00 65.12 199 GLU A O 1
ATOM 1573 N N . LEU A 1 200 ? 5.993 -4.784 -41.257 1.00 54.72 200 LEU A N 1
ATOM 1574 C CA . LEU A 1 200 ? 6.441 -6.119 -40.856 1.00 54.72 200 LEU A CA 1
ATOM 1575 C C . LEU A 1 200 ? 5.255 -7.046 -40.571 1.00 54.72 200 LEU A C 1
ATOM 1577 O O . LEU A 1 200 ? 4.507 -6.911 -39.603 1.00 54.72 200 LEU A O 1
ATOM 1581 N N . SER A 1 201 ? 5.149 -7.995 -41.495 1.00 60.56 201 SER A N 1
ATOM 1582 C CA . SER A 1 201 ? 4.251 -9.134 -41.632 1.00 60.56 201 SER A CA 1
ATOM 1583 C C . SER A 1 201 ? 3.916 -9.905 -40.353 1.00 60.56 201 SER A C 1
ATOM 1585 O O . SER A 1 201 ? 4.783 -10.231 -39.541 1.00 60.56 201 SER A O 1
ATOM 1587 N N . ALA A 1 202 ? 2.648 -10.311 -40.293 1.00 57.00 202 ALA A N 1
ATOM 1588 C CA . ALA A 1 202 ? 2.060 -11.265 -39.368 1.00 57.00 202 ALA A CA 1
ATOM 1589 C C . ALA A 1 202 ? 2.892 -12.549 -39.195 1.00 57.00 202 ALA A C 1
ATOM 1591 O O . ALA A 1 202 ? 3.173 -13.251 -40.167 1.00 57.00 202 ALA A O 1
ATOM 1592 N N . TYR A 1 203 ? 3.201 -12.896 -37.943 1.00 57.59 203 TYR A N 1
ATOM 1593 C CA . TYR A 1 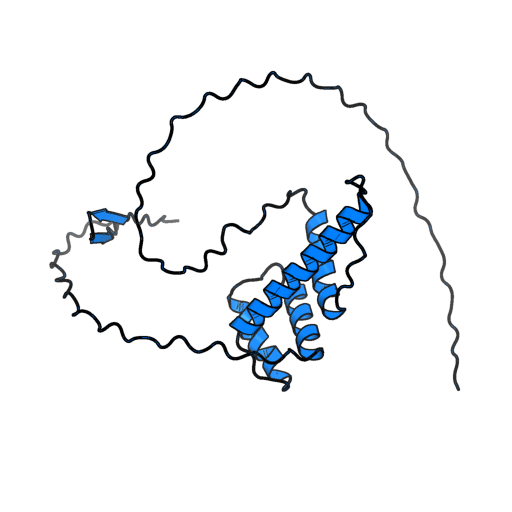203 ? 3.586 -14.255 -37.577 1.00 57.59 203 TYR A CA 1
ATOM 1594 C C . TYR A 1 203 ? 2.431 -14.933 -36.847 1.00 57.59 203 TYR A C 1
ATOM 1596 O O . TYR A 1 203 ? 2.126 -14.658 -35.688 1.00 57.59 203 TYR A O 1
ATOM 1604 N N . ASP A 1 204 ? 1.797 -15.822 -37.598 1.00 56.03 204 ASP A N 1
ATOM 1605 C CA . ASP A 1 204 ? 0.885 -16.856 -37.149 1.00 56.03 204 ASP A CA 1
ATOM 1606 C C . ASP A 1 204 ? 1.691 -17.865 -36.310 1.00 56.03 204 ASP A C 1
ATOM 1608 O O . ASP A 1 204 ? 2.732 -18.369 -36.747 1.00 56.03 204 ASP A O 1
ATOM 1612 N N . SER A 1 205 ? 1.278 -18.149 -35.076 1.00 65.88 205 SER A N 1
ATOM 1613 C CA . SER A 1 205 ? 1.860 -19.243 -34.291 1.00 65.88 205 SER A CA 1
ATOM 1614 C C . SER A 1 205 ? 0.799 -19.916 -33.431 1.00 65.88 205 SER A C 1
ATOM 1616 O O . SER A 1 205 ? 0.215 -19.345 -32.515 1.00 65.88 205 SER A O 1
ATOM 1618 N N . ALA A 1 206 ? 0.567 -21.162 -33.828 1.00 66.88 206 ALA A N 1
ATOM 1619 C CA . ALA A 1 206 ? -0.457 -22.108 -33.433 1.00 66.88 206 ALA A CA 1
ATOM 1620 C C . ALA A 1 206 ? -0.470 -22.494 -31.934 1.00 66.88 206 ALA A C 1
ATOM 1622 O O . ALA A 1 206 ? 0.532 -22.351 -31.231 1.00 66.88 206 ALA A O 1
ATOM 1623 N N . PRO A 1 207 ? -1.588 -23.078 -31.451 1.00 60.88 207 PRO A N 1
ATOM 1624 C CA . PRO A 1 207 ? -1.741 -23.533 -30.073 1.00 60.88 207 PRO A CA 1
ATOM 1625 C C . PRO A 1 207 ? -0.947 -24.818 -29.795 1.00 60.88 207 PRO A C 1
ATOM 1627 O O . PRO A 1 207 ? -1.148 -25.850 -30.439 1.00 60.88 207 PRO A O 1
ATOM 1630 N N . THR A 1 208 ? -0.090 -24.794 -28.775 1.00 61.44 208 THR A N 1
ATOM 1631 C CA . THR A 1 208 ? 0.563 -25.998 -28.251 1.00 61.44 208 THR A CA 1
ATOM 1632 C C . THR A 1 208 ? -0.356 -26.717 -27.267 1.00 61.44 208 THR A C 1
ATOM 1634 O O . THR A 1 208 ? -0.531 -26.342 -26.110 1.00 61.44 208 THR A O 1
ATOM 1637 N N . ALA A 1 209 ? -0.959 -27.794 -27.761 1.00 57.91 209 ALA A N 1
ATOM 1638 C CA . ALA A 1 209 ? -1.651 -28.785 -26.960 1.00 57.91 209 ALA A CA 1
ATOM 1639 C C . ALA A 1 209 ? -0.662 -29.669 -26.174 1.00 57.91 209 ALA A C 1
ATOM 1641 O O . ALA A 1 209 ? 0.314 -30.177 -26.725 1.00 57.91 209 ALA A O 1
ATOM 1642 N N . GLY A 1 210 ? -1.011 -29.954 -24.917 1.00 51.97 210 GLY A N 1
ATOM 1643 C CA . GLY A 1 210 ? -0.601 -31.163 -24.196 1.00 51.97 210 GLY A CA 1
ATOM 1644 C C . GLY A 1 210 ? 0.508 -30.969 -23.160 1.00 51.97 210 GLY A C 1
ATOM 1645 O O . GLY A 1 210 ? 1.638 -30.647 -23.494 1.00 51.97 210 GLY A O 1
ATOM 1646 N N . LYS A 1 211 ? 0.253 -31.332 -21.898 1.00 61.34 211 LYS A N 1
ATOM 1647 C CA . LYS A 1 211 ? 0.311 -32.733 -21.446 1.00 61.34 211 LYS A CA 1
ATOM 1648 C C . LYS A 1 211 ? -0.107 -32.837 -19.977 1.00 61.34 211 LYS A C 1
ATOM 1650 O O . LYS A 1 211 ? 0.567 -32.357 -19.074 1.00 61.34 211 LYS A O 1
ATOM 1655 N N . THR A 1 212 ? -1.215 -33.525 -19.755 1.00 53.53 212 THR A N 1
ATOM 1656 C CA . THR A 1 212 ? -1.641 -34.075 -18.470 1.00 53.53 212 THR A CA 1
ATOM 1657 C C . THR A 1 212 ? -0.582 -35.056 -17.957 1.00 53.53 212 THR A C 1
ATOM 1659 O O . THR A 1 212 ? -0.152 -35.935 -18.712 1.00 53.53 212 THR A O 1
ATOM 1662 N N . ARG A 1 213 ? -0.198 -34.987 -16.676 1.00 55.62 213 ARG A N 1
ATOM 1663 C CA . ARG A 1 213 ? 0.394 -36.148 -15.996 1.00 55.62 213 ARG A CA 1
ATOM 1664 C C . ARG A 1 213 ? -0.076 -36.279 -14.549 1.00 55.62 213 ARG A C 1
ATOM 1666 O O . ARG A 1 213 ? -0.079 -35.326 -13.781 1.00 55.62 213 ARG A O 1
ATOM 1673 N N . CYS A 1 214 ? -0.503 -37.505 -14.267 1.00 51.59 214 CYS A N 1
ATOM 1674 C CA . CYS A 1 214 ? -1.036 -38.063 -13.036 1.00 51.59 214 CYS A CA 1
ATOM 1675 C C . CYS A 1 214 ? -0.160 -37.880 -11.787 1.00 51.59 214 CYS A C 1
ATOM 1677 O O . CYS A 1 214 ? 1.058 -37.998 -11.862 1.00 51.59 214 CYS A O 1
ATOM 1679 N N . SER A 1 215 ? -0.851 -37.700 -10.652 1.00 53.66 215 SER A N 1
ATOM 1680 C CA . SER A 1 215 ? -0.869 -38.545 -9.439 1.00 53.66 215 SER A CA 1
ATOM 1681 C C . SER A 1 215 ? 0.372 -39.384 -9.111 1.00 53.66 215 SER A C 1
ATOM 1683 O O . SER A 1 215 ? 0.823 -40.149 -9.955 1.00 53.66 215 SER A O 1
ATOM 1685 N N . ILE A 1 216 ? 0.793 -39.358 -7.839 1.00 63.53 216 ILE A N 1
ATOM 1686 C CA . ILE A 1 216 ? 0.916 -40.556 -6.984 1.00 63.53 216 ILE A CA 1
ATOM 1687 C C . ILE A 1 216 ? 1.007 -40.122 -5.507 1.00 63.53 216 ILE A C 1
ATOM 1689 O O . ILE A 1 216 ? 1.761 -39.225 -5.139 1.00 63.53 216 ILE A O 1
ATOM 1693 N N . TYR A 1 217 ? 0.201 -40.789 -4.681 1.00 61.12 217 TYR A N 1
ATOM 1694 C CA . TYR A 1 217 ? 0.198 -40.769 -3.220 1.00 61.12 217 TYR A CA 1
ATOM 1695 C C . TYR A 1 217 ? 1.514 -41.305 -2.636 1.00 61.12 217 TYR A C 1
ATOM 1697 O O . TYR A 1 217 ? 2.070 -42.275 -3.145 1.00 61.12 217 TYR A O 1
ATOM 1705 N N . GLY A 1 218 ? 1.944 -40.760 -1.498 1.00 58.50 218 GLY A N 1
ATOM 1706 C CA . GLY A 1 218 ? 3.018 -41.331 -0.687 1.00 58.50 218 GLY A CA 1
ATOM 1707 C C . GLY A 1 218 ? 2.722 -41.178 0.799 1.00 58.50 218 GLY A C 1
ATOM 1708 O O . GLY A 1 218 ? 3.096 -40.180 1.402 1.00 58.50 218 GLY A O 1
ATOM 1709 N N . SER A 1 219 ? 2.029 -42.162 1.369 1.00 64.06 219 SER A N 1
ATOM 1710 C CA . SER A 1 219 ? 1.894 -42.354 2.813 1.00 64.06 219 SER A CA 1
ATOM 1711 C C . SER A 1 219 ? 3.208 -42.838 3.423 1.00 64.06 219 SER A C 1
ATOM 1713 O O . SER A 1 219 ? 3.838 -43.744 2.872 1.00 64.06 219 SER A O 1
ATOM 1715 N N . ARG A 1 220 ? 3.541 -42.333 4.610 1.00 61.47 220 ARG A N 1
ATOM 1716 C CA . ARG A 1 220 ? 4.019 -43.142 5.737 1.00 61.47 220 ARG A CA 1
ATOM 1717 C C . ARG A 1 220 ? 3.771 -42.411 7.044 1.00 61.47 220 ARG A C 1
ATOM 1719 O O . ARG A 1 220 ? 3.985 -41.182 7.062 1.00 61.47 220 ARG A O 1
#

Sequence (220 aa):
MIDHFSEFRVFGRTVLLVVIDEEDEILERKPVLIRQSAPVHAECREEPKRKKTSNMHPAENELLFKLVANNFTKYNQKFRTDWAAQITALGFSSRNADQISEKVRKGIEKARNAIDVENRRITGTGGGADPPPVDLPFYLEPIREVLRGEHNVAGVLRLSDDEENDFGITAEECVVATDAPAPMSRPECSPTPLAEVEELSAYDSAPTAGKTRCSIYGSR

Organism: Oesophagostomum dentatum (NCBI:txid61180)

Radius of gyration: 29.35 Å; chains: 1; bounding box: 63×87×67 Å

Secondary structure (DSSP, 8-state):
------EEEEETTEEEEE---SS-----------------------------PPPPPHHHHHHHHHHHHHTGGG--TTHHHHHHHHHHTTSS----HHHHHHHHHHHHHHHHHHHHHHHHHHHT-SSSPPPPP----GGGHHHHHHHHHHTTT---------SS--------------PPPP-PPPPP-PPPP---------------------------

pLDDT: mean 71.41, std 19.01, range [38.31, 97.56]

Foldseek 3Di:
DDDQDWDWDDDPPDIDTDRDDPDDDPDDDDPPPPPPDPPPPPPPPPDPDDPDDDDDDPVLLLVLLVVCLVCVVVPDLVVLQVSQVVSVVVVPDRDHSVRSVVVVVVLLVLLVVLVVLVVCVVVVPDPDDRDDRDDRDPSSVSVNVSVVVVVVPDPPDDPPPPPPPCPDPVDPDPDDDDDDDDDDDDDDDDDDDDDDDDDDDDDDDDDDDDDDDDDDDDDD